Prote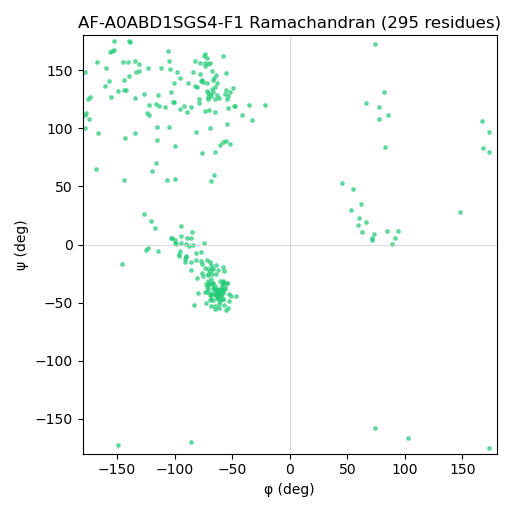in AF-A0ABD1SGS4-F1 (afdb_monomer)

Organism: NCBI:txid126358

Solvent-accessible surface area (backbone atoms only — not comparable to full-atom values): 17974 Å² total; per-residue (Å²): 105,44,67,64,45,37,59,85,77,47,48,78,92,43,38,41,31,43,45,66,32,92,60,92,45,49,74,39,85,84,81,72,46,69,34,55,29,40,58,47,48,53,53,43,53,51,49,50,54,33,44,76,73,68,47,73,86,64,81,64,30,35,64,31,29,50,42,30,34,37,47,55,92,87,53,70,74,41,27,47,66,48,18,27,44,32,54,28,49,49,53,54,50,52,70,64,42,57,45,32,95,87,45,63,61,41,70,48,59,73,36,70,38,31,68,46,36,39,86,85,51,76,77,60,57,31,66,25,24,27,22,44,16,39,85,86,68,49,66,66,50,79,56,81,80,68,48,83,79,65,40,56,78,74,61,84,61,77,66,72,80,64,80,72,67,69,82,64,100,59,77,72,43,23,34,63,41,90,87,50,53,65,72,61,29,47,53,43,28,53,53,32,32,70,74,37,57,78,48,34,53,41,50,33,94,93,26,84,48,27,54,64,85,41,60,67,51,40,20,27,48,15,37,23,42,42,14,61,74,72,70,61,45,75,73,58,19,25,72,93,74,30,31,37,77,35,76,64,80,78,88,77,64,76,74,86,80,78,87,87,79,92,80,89,76,87,83,86,90,84,90,88,87,86,89,85,89,88,89,87,90,80,80,72,86,81,77,81,84,85,88,89,86,83,90,88,133

Structure (mmCIF, N/CA/C/O backbone):
data_AF-A0ABD1SGS4-F1
#
_entry.id   AF-A0ABD1SGS4-F1
#
loop_
_atom_site.group_PDB
_atom_site.id
_atom_site.type_symbol
_atom_site.label_atom_id
_atom_site.label_alt_id
_atom_site.label_comp_id
_atom_site.label_asym_id
_atom_site.label_entity_id
_atom_site.label_seq_id
_atom_site.pdbx_PDB_ins_code
_atom_site.Cartn_x
_atom_site.Cartn_y
_atom_site.Cartn_z
_atom_site.occupancy
_atom_site.B_iso_or_equiv
_atom_site.auth_seq_id
_atom_site.auth_comp_id
_atom_site.auth_asym_id
_atom_site.auth_atom_id
_atom_site.pdbx_PDB_model_num
ATOM 1 N N . MET A 1 1 ? -17.145 -6.659 5.334 1.00 94.81 1 MET A N 1
ATOM 2 C CA . MET A 1 1 ? -15.795 -6.568 4.733 1.00 94.81 1 MET A CA 1
ATOM 3 C C . MET A 1 1 ? -15.610 -5.161 4.208 1.00 94.81 1 MET A C 1
ATOM 5 O O . MET A 1 1 ? -16.556 -4.633 3.635 1.00 94.81 1 MET A O 1
ATOM 9 N N . ILE A 1 2 ? -14.447 -4.564 4.434 1.00 97.44 2 ILE A N 1
ATOM 10 C CA . ILE A 1 2 ? -14.099 -3.214 3.975 1.00 97.44 2 ILE A CA 1
ATOM 11 C C . ILE A 1 2 ? -12.643 -3.178 3.508 1.00 97.44 2 ILE A C 1
ATOM 13 O O . ILE A 1 2 ? -11.839 -3.991 3.967 1.00 97.44 2 ILE A O 1
ATOM 17 N N . ASN A 1 3 ? -12.307 -2.209 2.653 1.00 98.25 3 ASN A N 1
ATOM 18 C CA . ASN A 1 3 ? -10.962 -2.028 2.100 1.00 98.25 3 ASN A CA 1
ATOM 19 C C . ASN A 1 3 ? -10.377 -0.678 2.568 1.00 98.25 3 ASN A C 1
ATOM 21 O O . ASN A 1 3 ? -10.345 0.280 1.792 1.00 98.25 3 ASN A O 1
ATOM 25 N N . PRO A 1 4 ? -10.027 -0.528 3.859 1.00 97.88 4 PRO A N 1
ATOM 26 C CA . PRO A 1 4 ? -9.499 0.719 4.391 1.00 97.88 4 PRO A CA 1
ATOM 27 C C . PRO A 1 4 ? -8.054 0.925 3.928 1.00 97.88 4 PRO A C 1
ATOM 29 O O . PRO A 1 4 ? -7.152 0.187 4.317 1.00 97.88 4 PRO A O 1
ATOM 32 N N . TYR A 1 5 ? -7.822 1.956 3.120 1.00 97.12 5 TYR A N 1
ATOM 33 C CA . TYR A 1 5 ? -6.489 2.335 2.655 1.00 97.12 5 TYR A CA 1
ATOM 34 C C . TYR A 1 5 ? -6.105 3.713 3.195 1.00 97.12 5 TYR A C 1
ATOM 36 O O . TYR A 1 5 ? -6.499 4.731 2.616 1.00 97.12 5 TYR A O 1
ATOM 44 N N . PRO A 1 6 ? -5.280 3.779 4.255 1.00 97.88 6 PRO A N 1
ATOM 45 C CA . PRO A 1 6 ? -4.640 5.021 4.670 1.00 97.88 6 PRO A CA 1
ATOM 46 C C . PRO A 1 6 ? -3.843 5.700 3.551 1.00 97.88 6 PRO A C 1
ATOM 48 O O . PRO A 1 6 ? -3.819 6.923 3.465 1.00 97.88 6 PRO A O 1
ATOM 51 N N . PHE A 1 7 ? -3.249 4.911 2.647 1.00 95.56 7 PHE A N 1
ATOM 52 C CA . PHE A 1 7 ? -2.474 5.411 1.512 1.00 95.56 7 PHE A CA 1
ATOM 53 C C . PHE A 1 7 ? -3.236 6.439 0.657 1.00 95.56 7 PHE A C 1
ATOM 55 O O . PHE A 1 7 ? -2.710 7.516 0.392 1.00 95.56 7 PHE A O 1
ATOM 62 N N . PHE A 1 8 ? -4.485 6.157 0.264 1.00 90.88 8 PHE A N 1
ATOM 63 C CA . PHE A 1 8 ? -5.244 7.056 -0.620 1.00 90.88 8 PHE A CA 1
ATOM 64 C C . PHE A 1 8 ? -5.679 8.362 0.057 1.00 90.88 8 PHE A C 1
ATOM 66 O O . PHE A 1 8 ? -5.961 9.339 -0.631 1.00 90.88 8 PHE A O 1
ATOM 73 N N . GLY A 1 9 ? -5.732 8.387 1.391 1.00 86.44 9 GLY A N 1
ATOM 74 C CA . GLY A 1 9 ? -5.992 9.593 2.177 1.00 86.44 9 GLY A CA 1
ATOM 75 C C . GLY A 1 9 ? -4.724 10.309 2.640 1.00 86.44 9 GLY A C 1
ATOM 76 O O . GLY A 1 9 ? -4.837 11.290 3.364 1.00 86.44 9 GLY A O 1
ATOM 77 N N . SER A 1 10 ? -3.534 9.815 2.282 1.00 90.25 10 SER A N 1
ATOM 78 C CA . SER A 1 10 ? -2.251 10.322 2.769 1.00 90.25 10 SER A CA 1
ATOM 79 C C . SER A 1 10 ? -1.754 11.526 1.966 1.00 90.25 10 SER A C 1
ATOM 81 O O . SER A 1 10 ? -1.926 11.622 0.753 1.00 90.25 10 SER A O 1
ATOM 83 N N . SER A 1 11 ? -1.038 12.415 2.647 1.00 88.50 11 SER A N 1
ATOM 84 C CA . SER A 1 11 ? -0.233 1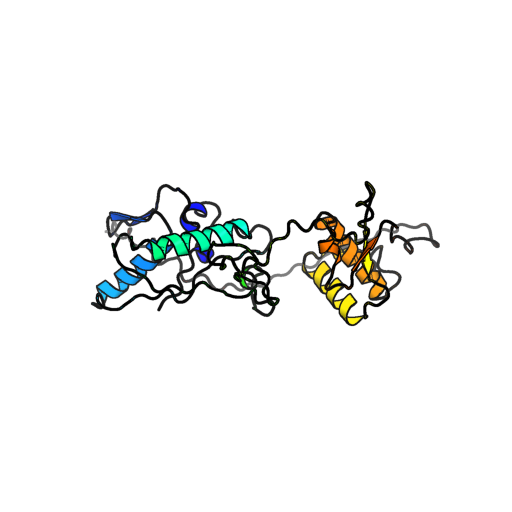3.486 2.059 1.00 88.50 11 SER A CA 1
ATOM 85 C C . SER A 1 11 ? 1.086 13.600 2.826 1.00 88.50 11 SER A C 1
ATOM 87 O O . SER A 1 11 ? 1.270 12.926 3.839 1.00 88.50 11 SER A O 1
ATOM 89 N N . ALA A 1 12 ? 2.009 14.451 2.371 1.00 87.56 12 ALA A N 1
ATOM 90 C CA . ALA A 1 12 ? 3.272 14.669 3.077 1.00 87.56 12 ALA A CA 1
ATOM 91 C C . ALA A 1 12 ? 3.068 15.111 4.543 1.00 87.56 12 ALA A C 1
ATOM 93 O O . ALA A 1 12 ? 3.802 14.658 5.417 1.00 87.56 12 ALA A O 1
ATOM 94 N N . ASP A 1 13 ? 2.042 15.923 4.816 1.00 89.81 13 ASP A N 1
ATOM 95 C CA . ASP A 1 13 ? 1.792 16.508 6.142 1.00 89.81 13 ASP A CA 1
ATOM 96 C C . ASP A 1 13 ? 1.183 15.516 7.144 1.00 89.81 13 ASP A C 1
ATOM 98 O O . ASP A 1 13 ? 1.327 15.677 8.354 1.00 89.81 13 ASP A O 1
ATOM 102 N N . ILE A 1 14 ? 0.501 14.479 6.651 1.00 91.56 14 ILE A N 1
ATOM 103 C CA . ILE A 1 14 ? -0.176 13.463 7.479 1.00 91.56 14 ILE A CA 1
ATOM 104 C C . ILE A 1 14 ? 0.404 12.063 7.276 1.00 91.56 14 ILE A C 1
ATOM 106 O O . ILE A 1 14 ? -0.186 11.070 7.707 1.00 91.56 14 ILE A O 1
ATOM 110 N N . LEU A 1 15 ? 1.576 11.974 6.646 1.00 93.75 15 LEU A N 1
ATOM 111 C CA . LEU A 1 15 ? 2.239 10.709 6.353 1.00 93.75 15 LEU A CA 1
ATOM 112 C C . LEU A 1 15 ? 2.521 9.916 7.633 1.00 93.75 15 LEU A C 1
ATOM 114 O O . LEU A 1 15 ? 2.325 8.703 7.674 1.00 93.75 15 LEU A O 1
ATOM 118 N N . ASP A 1 16 ? 2.911 10.603 8.707 1.00 95.94 16 ASP A N 1
ATOM 119 C CA . ASP A 1 16 ? 3.187 9.959 9.989 1.00 95.94 16 ASP A CA 1
ATOM 120 C C . ASP A 1 16 ? 1.928 9.336 10.611 1.00 95.94 16 ASP A C 1
ATOM 122 O O . ASP A 1 16 ? 1.975 8.221 11.132 1.00 95.94 16 ASP A O 1
ATOM 126 N N . TYR A 1 17 ? 0.784 10.006 10.480 1.00 97.25 17 TYR A N 1
ATOM 127 C CA . TYR A 1 17 ? -0.517 9.486 10.902 1.00 97.25 17 TYR A CA 1
ATOM 128 C C . TYR A 1 17 ? -0.954 8.271 10.063 1.00 97.25 17 TYR A C 1
ATOM 130 O O . TYR A 1 17 ? -1.495 7.300 10.600 1.00 97.25 17 TYR A O 1
ATOM 138 N N . ALA A 1 18 ? -0.669 8.279 8.758 1.00 97.75 18 ALA A N 1
ATOM 139 C CA . ALA A 1 18 ? -0.983 7.175 7.852 1.00 97.75 18 ALA A CA 1
ATOM 140 C C . ALA A 1 18 ? -0.068 5.945 8.047 1.00 97.75 18 ALA A C 1
ATOM 142 O O . ALA A 1 18 ? -0.531 4.811 7.930 1.00 97.75 18 ALA A O 1
ATOM 143 N N . LEU A 1 19 ? 1.209 6.152 8.394 1.00 96.69 19 LEU A N 1
ATOM 144 C CA . LEU A 1 19 ? 2.234 5.108 8.571 1.00 96.69 19 LEU A CA 1
ATOM 145 C C . LEU A 1 19 ? 2.402 4.625 10.024 1.00 96.69 19 LEU A C 1
ATOM 147 O O . LEU A 1 19 ? 3.420 4.007 10.363 1.00 96.69 19 LEU A O 1
ATOM 151 N N . PHE A 1 20 ? 1.441 4.910 10.911 1.00 94.38 20 PHE A N 1
ATOM 152 C CA . PHE A 1 20 ? 1.515 4.580 12.345 1.00 94.38 20 PHE A CA 1
ATOM 153 C C . PHE A 1 20 ? 2.802 5.108 13.020 1.00 94.38 20 PHE A C 1
ATOM 155 O O . PHE A 1 20 ? 3.385 4.463 13.900 1.00 94.38 20 PHE A O 1
ATOM 162 N N . ARG A 1 21 ? 3.363 6.221 12.547 1.00 93.38 21 ARG A N 1
ATOM 163 C CA . ARG A 1 21 ? 4.515 6.878 13.181 1.00 93.38 21 ARG A CA 1
ATOM 164 C C . ARG A 1 21 ? 4.031 7.748 14.342 1.00 93.38 21 ARG A C 1
ATOM 166 O O . ARG A 1 21 ? 2.859 8.119 14.370 1.00 93.38 21 ARG A O 1
ATOM 173 N N . PRO A 1 22 ? 4.897 8.075 15.315 1.00 92.44 22 PRO A N 1
ATOM 174 C CA . PRO A 1 22 ? 4.539 9.010 16.376 1.00 92.44 22 PRO A CA 1
ATOM 175 C C . PRO A 1 22 ? 4.042 10.339 15.795 1.00 92.44 22 PRO A C 1
ATOM 177 O O . PRO A 1 22 ? 4.729 10.960 14.994 1.00 92.44 22 PRO A O 1
ATOM 180 N N . ASN A 1 23 ? 2.849 10.762 16.199 1.00 94.62 23 ASN A N 1
ATOM 181 C CA . ASN A 1 23 ? 2.213 12.004 15.771 1.00 94.62 23 ASN A CA 1
ATOM 182 C C . ASN A 1 23 ? 1.251 12.488 16.874 1.00 94.62 23 ASN A C 1
ATOM 184 O O . ASN A 1 23 ? 1.068 11.806 17.884 1.00 94.62 23 ASN A O 1
ATOM 188 N N . ALA A 1 24 ? 0.651 13.667 16.702 1.00 93.44 24 ALA A N 1
ATOM 189 C CA . ALA A 1 24 ? -0.265 14.245 17.692 1.00 93.44 24 ALA A CA 1
ATOM 190 C C . ALA A 1 24 ? -1.633 13.532 17.774 1.00 93.44 24 ALA A C 1
ATOM 192 O O . ALA A 1 24 ? -2.380 13.742 18.729 1.00 93.44 24 ALA A O 1
ATOM 193 N N . GLY A 1 25 ? -1.948 12.686 16.794 1.00 93.69 25 GLY A N 1
ATOM 194 C CA . GLY A 1 25 ? -3.258 12.090 16.590 1.00 93.69 25 GLY A CA 1
ATOM 195 C C . GLY A 1 25 ? -4.279 13.076 16.023 1.00 93.69 25 GLY A C 1
ATOM 196 O O . GLY A 1 25 ? -4.036 14.277 15.914 1.00 93.69 25 GLY A O 1
ATOM 197 N N . VAL A 1 26 ? -5.445 12.546 15.664 1.00 95.69 26 VAL A N 1
ATOM 198 C CA . VAL A 1 26 ? -6.597 13.307 15.170 1.00 95.69 26 VAL A CA 1
ATOM 199 C C . VAL A 1 26 ? -7.744 13.146 16.162 1.00 95.69 26 VAL A C 1
ATOM 201 O O . VAL A 1 26 ? -8.158 12.023 16.445 1.00 95.69 26 VAL A O 1
ATOM 204 N N . LEU A 1 27 ? -8.236 14.257 16.714 1.00 97.81 27 LEU A N 1
ATOM 205 C CA . LEU A 1 27 ? -9.396 14.271 17.606 1.00 97.81 27 LEU A CA 1
ATOM 206 C C . LEU A 1 27 ? -10.682 14.172 16.779 1.00 97.81 27 LEU A C 1
ATOM 208 O O . LEU A 1 27 ? -10.918 15.007 15.910 1.00 97.81 27 LEU A O 1
ATOM 212 N N . ASP A 1 28 ? -11.528 13.189 17.075 1.00 96.50 28 ASP A N 1
ATOM 213 C CA . ASP A 1 28 ? -12.905 13.176 16.587 1.00 96.50 28 ASP A CA 1
ATOM 214 C C . ASP A 1 28 ? -13.799 13.984 17.529 1.00 96.50 28 ASP A C 1
ATOM 216 O O . ASP A 1 28 ? -13.985 13.645 18.702 1.00 96.50 28 ASP A O 1
ATOM 220 N N . GLU A 1 29 ? -14.395 15.048 17.002 1.00 95.75 29 GLU A N 1
ATOM 221 C CA . GLU A 1 29 ? -15.242 15.950 17.775 1.00 95.75 29 GLU A CA 1
ATOM 222 C C . GLU A 1 29 ? -16.551 15.309 18.246 1.00 95.75 29 GLU A C 1
ATOM 224 O O . GLU A 1 29 ? -17.147 15.794 19.209 1.00 95.75 29 GLU A O 1
ATOM 229 N N . ASN A 1 30 ? -17.000 14.217 17.628 1.00 93.88 30 ASN A N 1
ATOM 230 C CA . ASN A 1 30 ? -18.241 13.559 18.031 1.00 93.88 30 ASN A CA 1
ATOM 231 C C . ASN A 1 30 ? -18.015 12.612 19.211 1.00 93.88 30 ASN A C 1
ATOM 233 O O . ASN A 1 30 ? -18.696 12.708 20.232 1.00 93.88 30 ASN A O 1
ATOM 237 N N . THR A 1 31 ? -17.045 11.705 19.091 1.00 95.31 31 THR A N 1
ATOM 238 C CA . THR A 1 31 ? -16.756 10.702 20.129 1.00 95.31 31 THR A CA 1
ATOM 239 C C . THR A 1 31 ? -15.812 11.205 21.214 1.00 95.31 31 THR A C 1
ATOM 241 O O . THR A 1 31 ? -15.724 10.587 22.273 1.00 95.31 31 THR A O 1
ATOM 244 N N . LYS A 1 32 ? -15.127 12.332 20.972 1.00 97.50 32 LYS A N 1
ATOM 245 C CA . LYS A 1 32 ? -14.060 12.890 21.818 1.00 97.50 32 LYS A CA 1
ATOM 246 C C . LYS A 1 32 ? -12.866 11.949 22.000 1.00 97.50 32 LYS A C 1
ATOM 248 O O . LYS A 1 32 ? -12.112 12.082 22.963 1.00 97.50 32 LYS A O 1
ATOM 253 N N . LEU A 1 33 ? -12.687 11.010 21.075 1.00 97.69 33 LEU A N 1
ATOM 254 C CA . LEU A 1 33 ? -11.541 10.112 21.032 1.00 97.69 33 LEU A CA 1
ATOM 255 C C . LEU A 1 33 ? -10.468 10.665 20.099 1.00 97.69 33 LEU A C 1
ATOM 257 O O . LEU A 1 33 ? -10.770 11.228 19.048 1.00 97.69 33 LEU A O 1
ATOM 261 N N . THR A 1 34 ? -9.209 10.467 20.479 1.00 97.50 34 THR A N 1
ATOM 262 C CA . THR A 1 34 ? -8.059 10.808 19.642 1.00 97.50 34 THR A CA 1
ATOM 263 C C . THR A 1 34 ? -7.520 9.552 18.977 1.00 97.50 34 THR A C 1
ATOM 265 O O . THR A 1 34 ? -7.116 8.602 19.648 1.00 97.50 34 THR A O 1
ATOM 268 N N . TYR A 1 35 ? -7.466 9.570 17.652 1.00 98.00 35 TYR A N 1
ATOM 269 C CA . TYR A 1 35 ? -6.933 8.494 16.829 1.00 98.00 35 TYR A CA 1
ATOM 270 C C . TYR A 1 35 ? -5.458 8.742 16.558 1.00 98.00 35 TYR A C 1
ATOM 272 O O . TYR A 1 35 ? -5.103 9.742 15.944 1.00 98.00 35 TYR A O 1
ATOM 280 N N . ALA A 1 36 ? -4.588 7.833 16.994 1.00 95.12 36 ALA A N 1
ATOM 281 C CA . ALA A 1 36 ? -3.144 7.956 16.782 1.00 95.12 36 ALA A CA 1
ATOM 282 C C . ALA A 1 36 ? -2.688 7.488 15.387 1.00 95.12 36 ALA A C 1
ATOM 284 O O . ALA A 1 36 ? -1.554 7.749 14.992 1.00 95.12 36 ALA A O 1
ATOM 285 N N . ASN A 1 37 ? -3.544 6.785 14.642 1.00 97.44 37 ASN A N 1
ATOM 286 C CA . ASN A 1 37 ? -3.272 6.341 13.277 1.00 97.44 37 ASN A CA 1
ATOM 287 C C . ASN A 1 37 ? -4.547 6.364 12.417 1.00 97.44 37 ASN A C 1
ATOM 289 O O . ASN A 1 37 ? -5.665 6.325 12.937 1.00 97.44 37 ASN A O 1
ATOM 293 N N . MET A 1 38 ? -4.360 6.448 11.099 1.00 98.38 38 MET A N 1
ATOM 294 C CA . MET A 1 38 ? -5.456 6.598 10.136 1.00 98.38 38 MET A CA 1
ATOM 295 C C . MET A 1 38 ? -6.309 5.339 9.975 1.00 98.38 38 MET A C 1
ATOM 297 O O . MET A 1 38 ? -7.510 5.455 9.734 1.00 98.38 38 MET A O 1
ATOM 301 N N . LEU A 1 39 ? -5.718 4.148 10.128 1.00 98.56 39 LEU A N 1
ATOM 302 C CA . LEU A 1 39 ? -6.459 2.893 10.004 1.00 98.56 39 LEU A CA 1
ATOM 303 C C . LEU A 1 39 ? -7.558 2.809 11.070 1.00 98.56 39 LEU A C 1
ATOM 305 O O . LEU A 1 39 ? -8.706 2.541 10.730 1.00 98.56 39 LEU A O 1
ATOM 309 N N . ASP A 1 40 ? -7.231 3.105 12.329 1.00 98.44 40 ASP A N 1
ATOM 310 C CA . ASP A 1 40 ? -8.204 3.085 13.425 1.00 98.44 40 ASP A CA 1
ATOM 311 C C . ASP A 1 40 ? -9.352 4.061 13.177 1.00 98.44 40 ASP A C 1
ATOM 313 O O . ASP A 1 40 ? -10.512 3.698 13.358 1.00 98.44 40 ASP A O 1
ATOM 317 N N . GLY A 1 41 ? -9.041 5.269 12.695 1.00 97.94 41 GLY A N 1
ATOM 318 C CA . GLY A 1 41 ? -10.058 6.256 12.333 1.00 97.94 41 GLY A CA 1
ATOM 319 C C . GLY A 1 41 ? -10.999 5.752 11.234 1.00 97.94 41 GLY A C 1
ATOM 320 O O . GLY A 1 41 ? -12.215 5.909 11.340 1.00 97.94 41 GLY A O 1
ATOM 321 N N . GLN A 1 42 ? -10.465 5.090 10.202 1.00 98.44 42 GLN A N 1
ATOM 322 C CA . GLN A 1 42 ? -11.273 4.504 9.125 1.00 98.44 42 GLN A CA 1
ATOM 323 C C . GLN A 1 42 ? -12.165 3.357 9.629 1.00 98.44 42 GLN A C 1
ATOM 325 O O . GLN A 1 42 ? -13.340 3.293 9.267 1.00 98.44 42 GLN A O 1
ATOM 330 N N . LEU A 1 43 ? -11.641 2.471 10.482 1.00 98.50 43 LEU A N 1
ATOM 331 C CA . LEU A 1 43 ? -12.403 1.361 11.068 1.00 98.50 43 LEU A CA 1
ATOM 332 C C . LEU A 1 43 ? -13.541 1.855 11.968 1.00 98.50 43 LEU A C 1
ATOM 334 O O . LEU A 1 43 ? -14.669 1.364 11.878 1.00 98.50 43 LEU A O 1
ATOM 338 N N . ASP A 1 44 ? -13.262 2.852 12.801 1.00 98.44 44 ASP A N 1
ATOM 339 C CA . ASP A 1 44 ? -14.227 3.397 13.754 1.00 98.44 44 ASP A CA 1
ATOM 340 C C . ASP A 1 44 ? -15.283 4.286 13.097 1.00 98.44 44 ASP A C 1
ATOM 342 O O . ASP A 1 44 ? -16.426 4.326 13.565 1.00 98.44 44 ASP A O 1
ATOM 346 N N . ALA A 1 45 ? -14.969 4.912 11.961 1.00 97.69 45 ALA A N 1
ATOM 347 C CA . ALA A 1 45 ? -15.970 5.553 11.113 1.00 97.69 45 ALA A CA 1
ATOM 348 C C . ALA A 1 45 ? -16.981 4.528 10.566 1.00 97.69 45 ALA A C 1
ATOM 350 O O . ALA A 1 45 ? -18.195 4.742 10.657 1.00 97.69 45 ALA A O 1
ATOM 351 N N . VAL A 1 46 ? -16.505 3.379 10.066 1.00 98.06 46 VAL A N 1
ATOM 352 C CA . VAL A 1 46 ? -17.382 2.288 9.603 1.00 98.06 46 VAL A CA 1
ATOM 353 C C . VAL A 1 46 ? -18.218 1.732 10.753 1.00 98.06 46 VAL A C 1
ATOM 355 O O . VAL A 1 46 ? -19.435 1.587 10.616 1.00 98.06 46 VAL A O 1
ATOM 358 N N . PHE A 1 47 ? -17.604 1.468 11.906 1.00 98.06 47 PHE A N 1
ATOM 359 C CA . PHE A 1 47 ? -18.329 0.967 13.072 1.00 98.06 47 PHE A CA 1
ATOM 360 C C . PHE A 1 47 ? -19.383 1.956 13.578 1.00 98.06 47 PHE A C 1
ATOM 362 O O . PHE A 1 47 ? -20.490 1.548 13.929 1.00 98.06 47 PHE A O 1
ATOM 369 N N . SER A 1 48 ? -19.087 3.256 13.561 1.00 97.81 48 SER A N 1
ATOM 370 C CA . SER A 1 48 ? -20.052 4.297 13.921 1.00 97.81 48 SER A CA 1
ATOM 371 C C . SER A 1 48 ? -21.275 4.272 13.002 1.00 97.81 48 SER A C 1
ATOM 373 O O . SER A 1 48 ? -22.407 4.305 13.490 1.00 97.81 48 SER A O 1
ATOM 375 N N . ALA A 1 49 ? -21.076 4.120 11.689 1.00 97.44 49 ALA A N 1
ATOM 376 C CA . ALA A 1 49 ? -22.174 3.975 10.732 1.00 97.44 49 ALA A CA 1
ATOM 377 C C . ALA A 1 49 ? -22.999 2.699 10.981 1.00 97.44 49 ALA A C 1
ATOM 379 O O . ALA A 1 49 ? -24.229 2.748 11.009 1.00 97.44 49 ALA A O 1
ATOM 380 N N . MET A 1 50 ? -22.341 1.564 11.233 1.00 97.75 50 MET A N 1
ATOM 381 C CA . MET A 1 50 ? -23.019 0.301 11.563 1.00 97.75 50 MET A CA 1
ATOM 382 C C . MET A 1 50 ? -23.841 0.413 12.851 1.00 97.75 50 MET A C 1
ATOM 384 O O . MET A 1 50 ? -24.984 -0.043 12.902 1.00 97.75 50 MET A O 1
ATOM 388 N N . LYS A 1 51 ? -23.292 1.072 13.876 1.00 96.81 51 LYS A N 1
ATOM 389 C CA . LYS A 1 51 ? -23.962 1.314 15.157 1.00 96.81 51 LYS A CA 1
ATOM 390 C C . LYS A 1 51 ? -25.219 2.164 14.997 1.00 96.81 51 LYS A C 1
ATOM 392 O O . LYS A 1 51 ? -26.232 1.839 15.608 1.00 96.81 51 LYS A O 1
ATOM 397 N N . LEU A 1 52 ? -25.181 3.208 14.165 1.00 97.06 52 LEU A N 1
ATOM 398 C CA . LEU A 1 52 ? -26.359 4.037 13.866 1.00 97.06 52 LEU A CA 1
ATOM 399 C C . LEU A 1 52 ? -27.498 3.233 13.225 1.00 97.06 52 LEU A C 1
ATOM 401 O O . LEU A 1 52 ? -28.665 3.528 13.464 1.00 97.06 52 LEU A O 1
ATOM 405 N N . LEU A 1 53 ? -27.162 2.201 12.450 1.00 97.69 53 LEU A N 1
ATOM 406 C CA . LEU A 1 53 ? -28.125 1.297 11.819 1.00 97.69 53 LEU A CA 1
ATOM 407 C C . LEU A 1 53 ? -28.538 0.112 12.712 1.00 97.69 53 LEU A C 1
ATOM 409 O O . LEU A 1 53 ? -29.370 -0.692 12.302 1.00 97.69 53 LEU A O 1
ATOM 413 N N . GLY A 1 54 ? -27.982 -0.003 13.924 1.00 97.75 54 GLY A N 1
ATOM 414 C CA . GLY A 1 54 ? -28.296 -1.073 14.876 1.00 97.75 54 GLY A CA 1
ATOM 415 C C . GLY A 1 54 ? -27.511 -2.377 14.686 1.00 97.75 54 GLY A C 1
ATOM 416 O O . GLY A 1 54 ? -27.843 -3.365 15.332 1.00 97.75 54 GLY A O 1
ATOM 417 N N . PHE A 1 55 ? -26.465 -2.393 13.855 1.00 97.19 55 PHE A N 1
ATOM 418 C CA . PHE A 1 55 ? -25.641 -3.578 13.560 1.00 97.19 55 PHE A CA 1
ATOM 419 C C . PHE A 1 55 ? -24.336 -3.595 14.364 1.00 97.19 55 PHE A C 1
ATOM 421 O O . PHE A 1 55 ? -23.238 -3.619 13.809 1.00 97.19 55 PHE A O 1
ATOM 428 N N . THR A 1 56 ? -24.432 -3.536 15.692 1.00 94.31 56 THR A N 1
ATOM 429 C CA . THR A 1 56 ? -23.244 -3.520 16.567 1.00 94.31 56 THR A CA 1
ATOM 430 C C . THR A 1 56 ? -22.576 -4.885 16.730 1.00 94.31 56 THR A C 1
ATOM 432 O O . THR A 1 56 ? -21.440 -4.954 17.189 1.00 94.31 56 THR A O 1
ATOM 435 N N . ASP A 1 57 ? -23.281 -5.957 16.382 1.00 94.75 57 ASP A N 1
ATOM 436 C CA . ASP A 1 57 ? -22.876 -7.362 16.498 1.00 94.75 57 ASP A CA 1
ATOM 437 C C . ASP A 1 57 ? -22.258 -7.933 15.212 1.00 94.75 57 ASP A C 1
ATOM 439 O O . ASP A 1 57 ? -21.762 -9.057 15.211 1.00 94.75 57 ASP A O 1
ATOM 443 N N . VAL A 1 58 ? -22.258 -7.167 14.120 1.00 96.38 58 VAL A N 1
ATOM 444 C CA . VAL A 1 58 ? -21.662 -7.583 12.849 1.00 96.38 58 VAL A CA 1
ATOM 445 C C . VAL A 1 58 ? -20.146 -7.382 12.879 1.00 96.38 58 VAL A C 1
ATOM 447 O O . VAL A 1 58 ? -19.640 -6.333 13.296 1.00 96.38 58 VAL A O 1
ATOM 450 N N . ASP A 1 59 ? -19.415 -8.386 12.397 1.00 95.75 59 ASP A N 1
ATOM 451 C CA . ASP A 1 59 ? -17.959 -8.343 12.305 1.00 95.75 59 ASP A CA 1
ATOM 452 C C . ASP A 1 59 ? -17.432 -7.513 11.137 1.00 95.75 59 ASP A C 1
ATOM 454 O O . ASP A 1 59 ? -17.949 -7.525 10.015 1.00 95.75 59 ASP A O 1
ATOM 458 N N . ILE A 1 60 ? -16.351 -6.786 11.424 1.00 97.69 60 ILE A N 1
ATOM 459 C CA . ILE A 1 60 ? -15.597 -6.015 10.444 1.00 97.69 60 ILE A CA 1
ATOM 460 C C . ILE A 1 60 ? -14.349 -6.815 10.084 1.00 97.69 60 ILE A C 1
ATOM 462 O O . ILE A 1 60 ? -13.529 -7.144 10.935 1.00 97.69 60 ILE A O 1
ATOM 466 N N . VAL A 1 61 ? -14.212 -7.091 8.792 1.00 98.25 61 VAL A N 1
ATOM 467 C CA . VAL A 1 61 ? -13.044 -7.739 8.193 1.00 98.25 61 VAL A CA 1
ATOM 468 C C . VAL A 1 61 ? -12.374 -6.726 7.275 1.00 98.25 61 VAL A C 1
ATOM 470 O O . VAL A 1 61 ? -13.051 -6.148 6.415 1.00 98.25 61 VAL A O 1
ATOM 473 N N . ILE A 1 62 ? -11.068 -6.532 7.451 1.00 98.56 62 ILE A N 1
ATOM 474 C CA . ILE A 1 62 ? -10.210 -5.737 6.569 1.00 98.56 62 ILE A CA 1
ATOM 475 C C . ILE A 1 62 ? -9.844 -6.637 5.393 1.00 98.56 62 ILE A C 1
ATOM 477 O O . ILE A 1 62 ? -8.961 -7.485 5.495 1.00 98.56 62 ILE A O 1
ATOM 481 N N . ALA A 1 63 ? -10.580 -6.498 4.297 1.00 97.81 63 ALA A N 1
ATOM 482 C CA . ALA A 1 63 ? -10.444 -7.357 3.130 1.00 97.81 63 ALA A CA 1
ATOM 483 C C . ALA A 1 63 ? -9.277 -6.949 2.230 1.00 97.81 63 ALA A C 1
ATOM 485 O O . ALA A 1 63 ? -8.686 -7.810 1.587 1.00 97.81 63 ALA A O 1
ATOM 486 N N . GLU A 1 64 ? -8.922 -5.666 2.215 1.00 97.62 64 GLU A N 1
ATOM 487 C CA . GLU A 1 64 ? -7.733 -5.175 1.530 1.00 97.62 64 GLU A CA 1
ATOM 488 C C . GLU A 1 64 ? -7.185 -3.949 2.255 1.00 97.62 64 GLU A C 1
ATOM 490 O O . GLU A 1 64 ? -7.919 -3.015 2.580 1.00 97.62 64 GLU A O 1
ATOM 495 N N . THR A 1 65 ? -5.882 -3.950 2.503 1.00 98.50 65 THR A N 1
ATOM 496 C CA . THR A 1 65 ? -5.138 -2.761 2.910 1.00 98.50 65 THR A CA 1
ATOM 497 C C . THR A 1 65 ? -3.656 -2.963 2.627 1.00 98.50 65 THR A C 1
ATOM 499 O O . THR A 1 65 ? -3.170 -4.094 2.628 1.00 98.50 65 THR A O 1
ATOM 502 N N . GLY A 1 66 ? -2.915 -1.895 2.373 1.00 97.88 66 GLY A N 1
ATOM 503 C CA . GLY A 1 66 ? -1.503 -1.995 2.037 1.00 97.88 66 GLY A CA 1
ATOM 504 C C . GLY A 1 66 ? -0.918 -0.657 1.634 1.00 97.88 66 GLY A C 1
ATOM 505 O O . GLY A 1 66 ? -1.586 0.378 1.687 1.00 97.88 66 GLY A O 1
ATOM 506 N N . TRP A 1 67 ? 0.342 -0.693 1.214 1.00 98.50 67 TRP A N 1
ATOM 507 C CA . TRP A 1 67 ? 1.082 0.502 0.845 1.00 98.50 67 TRP A CA 1
ATOM 508 C C . TRP A 1 67 ? 2.022 0.213 -0.333 1.00 98.50 67 TRP A C 1
ATOM 510 O O . TRP A 1 67 ? 2.722 -0.806 -0.309 1.00 98.50 67 TRP A O 1
ATOM 520 N N . PRO A 1 68 ? 2.051 1.070 -1.367 1.00 96.75 68 PRO A N 1
ATOM 521 C CA . PRO A 1 68 ? 2.860 0.831 -2.550 1.00 96.75 68 PRO A CA 1
ATOM 522 C C . PRO A 1 68 ? 4.342 1.095 -2.280 1.00 96.75 68 PRO A C 1
ATOM 524 O O . PRO A 1 68 ? 4.721 2.065 -1.630 1.00 96.75 68 PRO A O 1
ATOM 527 N N . SER A 1 69 ? 5.193 0.231 -2.825 1.00 95.06 69 SER A N 1
ATOM 528 C CA . SER A 1 69 ? 6.655 0.278 -2.667 1.00 95.06 69 SER A CA 1
ATOM 529 C C . SER A 1 69 ? 7.382 1.098 -3.728 1.00 95.06 69 SER A C 1
ATOM 531 O O . SER A 1 69 ? 8.586 1.334 -3.625 1.00 95.06 69 SER A O 1
ATOM 533 N N . LYS A 1 70 ? 6.663 1.502 -4.774 1.00 87.75 70 LYS A N 1
ATOM 534 C CA . LYS A 1 70 ? 7.171 2.313 -5.875 1.00 87.75 70 LYS A CA 1
ATOM 535 C C . LYS A 1 70 ? 6.006 3.030 -6.532 1.00 87.75 70 LYS A C 1
ATOM 537 O O . LYS A 1 70 ? 4.948 2.439 -6.696 1.00 87.75 70 LYS A O 1
ATOM 542 N N . GLY A 1 71 ? 6.213 4.278 -6.920 1.00 81.94 71 GLY A N 1
ATOM 543 C CA . GLY A 1 71 ? 5.189 5.123 -7.512 1.00 81.94 71 GLY A CA 1
ATOM 544 C C . GLY A 1 71 ? 5.780 6.117 -8.494 1.00 81.94 71 GLY A C 1
ATOM 545 O O . GLY A 1 71 ? 6.965 6.050 -8.826 1.00 81.94 71 GLY A O 1
ATOM 546 N N . ASP A 1 72 ? 4.932 7.025 -8.954 1.00 78.19 72 ASP A N 1
ATOM 547 C CA . ASP A 1 72 ? 5.330 8.118 -9.830 1.00 78.19 72 ASP A CA 1
ATOM 548 C C . ASP A 1 72 ? 6.204 9.130 -9.069 1.00 78.19 72 ASP A C 1
ATOM 550 O O . ASP A 1 72 ? 6.155 9.247 -7.838 1.00 78.19 72 ASP A O 1
ATOM 554 N N . THR A 1 73 ? 7.026 9.879 -9.803 1.00 77.31 73 THR A N 1
ATOM 555 C CA . THR A 1 73 ? 7.941 10.866 -9.218 1.00 77.31 73 THR A CA 1
ATOM 556 C C . THR A 1 73 ? 7.184 11.890 -8.369 1.00 77.31 73 THR A C 1
ATOM 558 O O . THR A 1 73 ? 6.230 12.513 -8.829 1.00 77.31 73 THR A O 1
ATOM 561 N N . GLY A 1 74 ? 7.645 12.103 -7.134 1.00 74.06 74 GLY A N 1
ATOM 562 C CA . GLY A 1 74 ? 7.079 13.101 -6.219 1.00 74.06 74 GLY A CA 1
ATOM 563 C C . GLY A 1 74 ? 5.922 12.605 -5.347 1.00 74.06 74 GLY A C 1
ATOM 564 O O . GLY A 1 74 ? 5.421 13.382 -4.536 1.00 74.06 74 GLY A O 1
ATOM 565 N N . GLN A 1 75 ? 5.514 11.334 -5.449 1.00 76.69 75 GLN A N 1
ATOM 566 C CA . GLN A 1 75 ? 4.555 10.754 -4.504 1.00 76.69 75 GLN A CA 1
ATOM 567 C C . GLN A 1 75 ? 5.197 10.581 -3.116 1.00 76.69 75 GLN A C 1
ATOM 569 O O . GLN A 1 75 ? 6.154 9.827 -2.941 1.00 76.69 75 GLN A O 1
ATOM 574 N N . ALA A 1 76 ? 4.672 11.297 -2.120 1.00 85.25 76 ALA A N 1
ATOM 575 C CA . ALA A 1 76 ? 5.206 11.287 -0.762 1.00 85.25 76 ALA A CA 1
ATOM 576 C C . ALA A 1 76 ? 5.035 9.915 -0.090 1.00 85.25 76 ALA A C 1
ATOM 578 O O . ALA A 1 76 ? 3.942 9.350 -0.089 1.00 85.25 76 ALA A O 1
ATOM 579 N N . GLY A 1 77 ? 6.115 9.402 0.506 1.00 87.44 77 GLY A N 1
ATOM 580 C CA . GLY A 1 77 ? 6.109 8.134 1.236 1.00 87.44 77 GLY A CA 1
ATOM 581 C C . GLY A 1 77 ? 5.857 6.905 0.365 1.00 87.44 77 GLY A C 1
ATOM 582 O O . GLY A 1 77 ? 5.443 5.879 0.893 1.00 87.44 77 GLY A O 1
ATOM 583 N N . VAL A 1 78 ? 6.050 6.986 -0.954 1.00 91.88 78 VAL A N 1
ATOM 584 C CA . VAL A 1 78 ? 5.907 5.834 -1.856 1.00 91.88 78 VAL A CA 1
ATOM 585 C C . VAL A 1 78 ? 7.277 5.260 -2.184 1.00 91.88 78 VAL A C 1
ATOM 587 O O . VAL A 1 78 ? 7.900 5.581 -3.195 1.00 91.88 78 VAL A O 1
ATOM 590 N N . ASP A 1 79 ? 7.737 4.390 -1.296 1.00 88.31 79 ASP A N 1
ATOM 591 C CA . ASP A 1 79 ? 9.008 3.687 -1.388 1.00 88.31 79 ASP A CA 1
ATOM 592 C C . ASP A 1 79 ? 8.940 2.363 -0.605 1.00 88.31 79 ASP A C 1
ATOM 594 O O . ASP A 1 79 ? 8.012 2.103 0.170 1.00 88.31 79 ASP A O 1
ATOM 598 N N . ALA A 1 80 ? 9.925 1.490 -0.822 1.00 88.19 80 ALA A N 1
ATOM 599 C CA . ALA A 1 80 ? 9.968 0.179 -0.181 1.00 88.19 80 ALA A CA 1
ATOM 600 C C . ALA A 1 80 ? 10.102 0.256 1.353 1.00 88.19 80 ALA A C 1
ATOM 602 O O . ALA A 1 80 ? 9.683 -0.674 2.043 1.00 88.19 80 ALA A O 1
ATOM 603 N N . GLU A 1 81 ? 10.669 1.337 1.898 1.00 87.69 81 GLU A N 1
ATOM 604 C CA . GLU A 1 81 ? 10.829 1.521 3.342 1.00 87.69 81 GLU A CA 1
ATOM 605 C C . GLU A 1 81 ? 9.483 1.830 4.004 1.00 87.69 81 GLU A C 1
ATOM 607 O O . GLU A 1 81 ? 9.084 1.137 4.943 1.00 87.69 81 GLU A O 1
ATOM 612 N N . SER A 1 82 ? 8.747 2.793 3.459 1.00 94.19 82 SER A N 1
ATOM 613 C CA . SER A 1 82 ? 7.409 3.189 3.895 1.00 94.19 82 SER A CA 1
ATOM 614 C C . SER A 1 82 ? 6.411 2.042 3.729 1.00 94.19 82 SER A C 1
ATOM 616 O O . SER A 1 82 ? 5.631 1.766 4.642 1.00 94.19 82 SER A O 1
ATOM 618 N N . ALA A 1 83 ? 6.495 1.289 2.625 1.00 97.12 83 ALA A N 1
ATOM 619 C CA . ALA A 1 83 ? 5.671 0.098 2.427 1.00 97.12 83 ALA A CA 1
ATOM 620 C C . ALA A 1 83 ? 5.958 -0.998 3.465 1.00 97.12 83 ALA A C 1
ATOM 622 O O . ALA A 1 83 ? 5.037 -1.591 4.038 1.00 97.12 83 ALA A O 1
ATOM 623 N N . ALA A 1 84 ? 7.239 -1.239 3.762 1.00 93.88 84 ALA A N 1
ATOM 624 C CA . ALA A 1 84 ? 7.638 -2.179 4.801 1.00 93.88 84 ALA A CA 1
ATOM 625 C C . ALA A 1 84 ? 7.203 -1.719 6.194 1.00 93.88 84 ALA A C 1
ATOM 627 O O . ALA A 1 84 ? 6.834 -2.550 7.024 1.00 93.88 84 ALA A O 1
ATOM 628 N N . GLU A 1 85 ? 7.269 -0.419 6.471 1.00 94.06 85 GLU A N 1
ATOM 629 C CA . GLU A 1 85 ? 6.842 0.168 7.734 1.00 94.06 85 GLU A CA 1
ATOM 630 C C . GLU A 1 85 ? 5.339 0.005 7.944 1.00 94.06 85 GLU A C 1
ATOM 632 O O . GLU A 1 85 ? 4.945 -0.562 8.966 1.00 94.06 85 GLU A O 1
ATOM 637 N N . TYR A 1 86 ? 4.525 0.422 6.970 1.00 98.44 86 TYR A N 1
ATOM 638 C CA . TYR A 1 86 ? 3.071 0.295 7.028 1.00 98.44 86 TYR A CA 1
ATOM 639 C C . TYR A 1 86 ? 2.659 -1.155 7.271 1.00 98.44 86 TYR A C 1
ATOM 641 O O . TYR A 1 86 ? 2.017 -1.461 8.273 1.00 98.44 86 TYR A O 1
ATOM 649 N N . ASN A 1 87 ? 3.100 -2.073 6.406 1.00 98.31 87 ASN A N 1
ATOM 650 C CA . ASN A 1 87 ? 2.685 -3.472 6.474 1.00 98.31 87 ASN A CA 1
ATOM 651 C C . ASN A 1 87 ? 3.215 -4.181 7.732 1.00 98.31 87 ASN A C 1
ATOM 653 O O . ASN A 1 87 ? 2.524 -5.027 8.299 1.00 98.31 87 ASN A O 1
ATOM 657 N N . ARG A 1 88 ? 4.408 -3.827 8.231 1.00 92.94 88 ARG A N 1
ATOM 658 C CA . ARG A 1 88 ? 4.921 -4.370 9.502 1.00 92.94 88 ARG A CA 1
ATOM 659 C C . ARG A 1 88 ? 4.108 -3.874 10.695 1.00 92.94 88 ARG A C 1
ATOM 661 O O . ARG A 1 88 ? 3.759 -4.678 11.558 1.00 92.94 88 ARG A O 1
ATOM 668 N N . LYS A 1 89 ? 3.821 -2.574 10.762 1.00 93.00 89 LYS A N 1
ATOM 669 C CA . LYS A 1 89 ? 3.062 -1.988 11.874 1.00 93.00 89 LYS A CA 1
ATOM 670 C C . LYS A 1 89 ? 1.595 -2.387 11.842 1.00 93.00 89 LYS A C 1
ATOM 672 O O . LYS A 1 89 ? 1.044 -2.648 12.900 1.00 93.00 89 LYS A O 1
ATOM 677 N N . LEU A 1 90 ? 1.008 -2.543 10.658 1.00 97.62 90 LEU A N 1
ATOM 678 C CA . LEU A 1 90 ? -0.308 -3.146 10.478 1.00 97.62 90 LEU A CA 1
ATOM 679 C C . LEU A 1 90 ? -0.363 -4.522 11.146 1.00 97.62 90 LEU A C 1
ATOM 681 O O . LEU A 1 90 ? -1.206 -4.737 12.009 1.00 97.62 90 LEU A O 1
ATOM 685 N N . VAL A 1 91 ? 0.567 -5.427 10.805 1.00 90.94 91 VAL A N 1
ATOM 686 C CA . VAL A 1 91 ? 0.632 -6.769 11.411 1.00 90.94 91 VAL A CA 1
ATOM 687 C C . VAL A 1 91 ? 0.781 -6.675 12.928 1.00 90.94 91 VAL A C 1
ATOM 689 O O . VAL A 1 91 ? 0.054 -7.353 13.650 1.00 90.94 91 VAL A O 1
ATOM 692 N N . GLN A 1 92 ? 1.687 -5.833 13.430 1.00 87.25 92 GLN A N 1
ATOM 693 C CA . GLN A 1 92 ? 1.875 -5.634 14.873 1.00 87.25 92 GLN A CA 1
ATOM 694 C C . GLN A 1 92 ? 0.600 -5.131 15.558 1.00 87.25 92 GLN A C 1
ATOM 696 O O . GLN A 1 92 ? 0.230 -5.643 16.610 1.00 87.25 92 GLN A O 1
ATOM 701 N N . HIS A 1 93 ? -0.085 -4.165 14.950 1.00 91.19 93 HIS A N 1
ATOM 702 C CA . HIS A 1 93 ? -1.302 -3.562 15.479 1.00 91.19 93 HIS A CA 1
ATOM 703 C C . HIS A 1 93 ? -2.444 -4.574 15.551 1.00 91.19 93 HIS A C 1
ATOM 705 O O . HIS A 1 93 ? -2.954 -4.845 16.638 1.00 91.19 93 HIS A O 1
ATOM 711 N N . VAL A 1 94 ? -2.784 -5.225 14.435 1.00 90.62 94 VAL A N 1
ATOM 712 C CA . VAL A 1 94 ? -3.936 -6.145 14.378 1.00 90.62 94 VAL A CA 1
ATOM 713 C C . VAL A 1 94 ? -3.713 -7.433 15.178 1.00 90.62 94 VAL A C 1
ATOM 715 O O . VAL A 1 94 ? -4.678 -8.056 15.615 1.00 90.62 94 VAL A O 1
ATOM 718 N N . THR A 1 95 ? -2.455 -7.819 15.425 1.00 84.88 95 THR A N 1
ATOM 719 C CA . THR A 1 95 ? -2.108 -8.978 16.272 1.00 84.88 95 THR A CA 1
ATOM 720 C C . THR A 1 95 ? -1.912 -8.633 17.748 1.00 84.88 95 THR A C 1
ATOM 722 O O . THR A 1 95 ? -1.892 -9.541 18.576 1.00 84.88 95 THR A O 1
ATOM 725 N N . SER A 1 96 ? -1.807 -7.347 18.107 1.00 85.94 96 SER A N 1
ATOM 726 C CA . SER A 1 96 ? -1.648 -6.912 19.503 1.00 85.94 96 SER A CA 1
ATOM 727 C C . SER A 1 96 ? -2.886 -7.175 20.364 1.00 85.94 96 SER A C 1
ATOM 729 O O . SER A 1 96 ? -2.776 -7.287 21.584 1.00 85.94 96 SER A O 1
ATOM 731 N N . GLY A 1 97 ? -4.063 -7.243 19.735 1.00 83.62 97 GLY A N 1
ATOM 732 C CA . GLY A 1 97 ? -5.347 -7.337 20.422 1.00 83.62 97 GLY A CA 1
ATOM 733 C C . GLY A 1 97 ? -5.800 -6.036 21.092 1.00 83.62 97 GLY A C 1
ATOM 734 O O . GLY A 1 97 ? -6.781 -6.074 21.819 1.00 83.62 97 GLY A O 1
ATOM 735 N N . ILE A 1 98 ? -5.130 -4.898 20.865 1.00 87.19 98 ILE A N 1
ATOM 736 C CA . ILE A 1 98 ? -5.538 -3.595 21.427 1.00 87.19 98 ILE A CA 1
ATOM 737 C C . ILE A 1 98 ? -6.894 -3.143 20.859 1.00 87.19 98 ILE A C 1
ATOM 739 O O . ILE A 1 98 ? -7.713 -2.582 21.588 1.00 87.19 98 ILE A O 1
ATOM 743 N N . GLY A 1 99 ? -7.152 -3.433 19.582 1.00 92.38 99 GLY A N 1
ATOM 744 C CA . GLY A 1 99 ? -8.321 -2.940 18.856 1.00 92.38 99 GLY A CA 1
ATOM 745 C C . GLY A 1 99 ? -8.200 -1.461 18.489 1.00 92.38 99 GLY A C 1
ATOM 746 O O . GLY A 1 99 ? -7.096 -0.920 18.418 1.00 92.38 99 GLY A O 1
ATOM 747 N N . THR A 1 100 ? -9.340 -0.819 18.248 1.00 97.69 100 THR A N 1
ATOM 748 C CA . THR A 1 100 ? -9.445 0.615 17.930 1.00 97.69 100 THR A CA 1
ATOM 749 C C . THR A 1 100 ? -9.997 1.393 19.134 1.00 97.69 100 THR A C 1
ATOM 751 O O . THR A 1 100 ? -10.534 0.778 20.062 1.00 97.69 100 THR A O 1
ATOM 754 N N . PRO A 1 101 ? -9.915 2.736 19.158 1.00 97.56 101 PRO A N 1
ATOM 755 C CA . PRO A 1 101 ? -10.479 3.541 20.243 1.00 97.56 101 PRO A CA 1
ATOM 756 C C . PRO A 1 101 ? -11.965 3.278 20.570 1.00 97.56 101 PRO A C 1
ATOM 758 O O . PRO A 1 101 ? -12.307 3.194 21.752 1.00 97.56 101 PRO A O 1
ATOM 761 N N . LEU A 1 102 ? -12.854 3.120 19.579 1.00 96.81 102 LEU A N 1
ATOM 762 C CA . LEU A 1 102 ? -14.276 2.784 19.790 1.00 96.81 102 LEU A CA 1
ATOM 763 C C . LEU A 1 102 ? -14.540 1.287 19.922 1.00 96.81 102 LEU A C 1
ATOM 765 O O . LEU A 1 102 ? -15.572 0.909 20.484 1.00 96.81 102 LEU A O 1
ATOM 769 N N . MET A 1 103 ? -13.651 0.437 19.412 1.00 96.81 103 MET A N 1
ATOM 770 C CA . MET A 1 103 ? -13.752 -1.018 19.525 1.00 96.81 103 MET A CA 1
ATOM 771 C C . MET A 1 103 ? -12.532 -1.592 20.269 1.00 96.81 103 MET A C 1
ATOM 773 O O . MET A 1 103 ? -11.763 -2.371 19.690 1.00 96.81 103 MET A O 1
ATOM 777 N N . PRO A 1 104 ? -12.334 -1.239 21.556 1.00 95.81 104 PRO A N 1
ATOM 778 C CA . PRO A 1 104 ? -11.185 -1.709 22.316 1.00 95.81 104 PRO A CA 1
ATOM 779 C C . PRO A 1 104 ? -11.259 -3.222 22.524 1.00 95.81 104 PRO A C 1
ATOM 781 O O . PRO A 1 104 ? -12.329 -3.785 22.766 1.00 95.81 104 PRO A O 1
ATOM 784 N N . ASN A 1 105 ? -10.105 -3.882 22.475 1.00 92.31 105 ASN A N 1
ATOM 785 C CA . ASN A 1 105 ? -9.949 -5.339 22.562 1.00 92.31 105 ASN A CA 1
ATOM 786 C C . ASN A 1 105 ? -10.610 -6.136 21.425 1.00 92.31 105 ASN A C 1
ATOM 788 O O . ASN A 1 105 ? -10.710 -7.363 21.511 1.00 92.31 105 ASN A O 1
ATOM 792 N N . ARG A 1 106 ? -11.075 -5.469 20.362 1.00 92.75 106 ARG A N 1
ATOM 793 C CA . ARG A 1 106 ? -11.594 -6.145 19.172 1.00 92.75 106 ARG A CA 1
ATOM 794 C C . ARG A 1 106 ? -10.443 -6.548 18.257 1.00 92.75 106 ARG A C 1
ATOM 796 O O . ARG A 1 106 ? -9.528 -5.766 18.013 1.00 92.75 106 ARG A O 1
ATOM 803 N N . THR A 1 107 ? -10.500 -7.763 17.728 1.00 90.00 107 THR A N 1
ATOM 804 C CA . THR A 1 107 ? -9.586 -8.235 16.686 1.00 90.00 107 THR A CA 1
ATOM 805 C C . THR A 1 107 ? -10.241 -8.102 15.316 1.00 90.00 107 THR A C 1
ATOM 807 O O . THR A 1 107 ? -11.456 -8.234 15.179 1.00 90.00 107 THR A O 1
ATOM 810 N N . PHE A 1 108 ? -9.424 -7.850 14.296 1.00 94.75 108 PHE A N 1
ATOM 811 C CA . PHE A 1 108 ? -9.881 -7.704 12.917 1.00 94.75 108 PHE A CA 1
ATOM 812 C C . PHE A 1 108 ? -9.161 -8.727 12.048 1.00 94.75 108 PHE A C 1
ATOM 814 O O . PHE A 1 108 ? -7.930 -8.713 11.944 1.00 94.75 108 PHE A O 1
ATOM 821 N N . GLU A 1 109 ? -9.917 -9.616 11.408 1.00 96.75 109 GLU A N 1
ATOM 822 C CA . GLU A 1 109 ? -9.358 -10.436 10.336 1.00 96.75 109 GLU A CA 1
ATOM 823 C C . GLU A 1 109 ? -8.886 -9.505 9.213 1.00 96.75 109 GLU A C 1
ATOM 825 O O . GLU A 1 109 ? -9.630 -8.622 8.779 1.00 96.75 109 GLU A O 1
ATOM 830 N N . THR A 1 110 ? -7.621 -9.653 8.813 1.00 96.88 110 THR A N 1
ATOM 831 C CA . THR A 1 110 ? -6.915 -8.656 8.003 1.00 96.88 110 THR A CA 1
ATOM 832 C C . THR A 1 110 ? -6.153 -9.309 6.863 1.00 96.88 110 THR A C 1
ATOM 834 O O . THR A 1 110 ? -5.30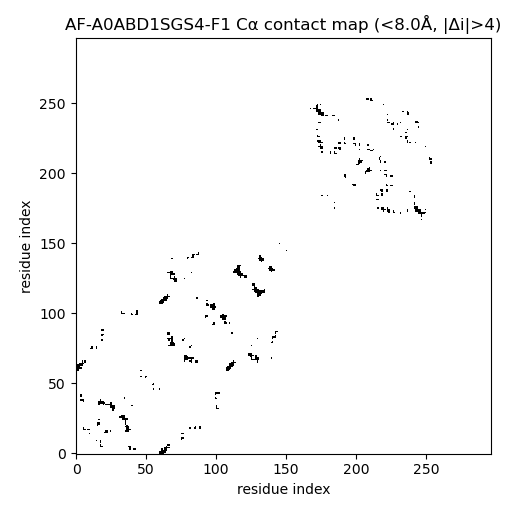9 -10.179 7.085 1.00 96.88 110 THR A O 1
ATOM 837 N N . TYR A 1 111 ? -6.410 -8.831 5.650 1.00 97.62 111 TYR A N 1
ATOM 838 C CA . TYR A 1 111 ? -5.772 -9.271 4.417 1.00 97.62 111 TYR A CA 1
ATOM 839 C C . TYR A 1 111 ? -4.923 -8.134 3.838 1.00 97.62 111 TYR A C 1
ATOM 841 O O . TYR A 1 111 ? -5.424 -7.057 3.512 1.00 97.62 111 TYR A O 1
ATOM 849 N N . ILE A 1 112 ? -3.616 -8.380 3.724 1.00 97.94 112 ILE A N 1
ATOM 850 C CA . ILE A 1 112 ? -2.673 -7.421 3.141 1.00 97.94 112 ILE A CA 1
ATOM 851 C C . ILE A 1 112 ? -2.785 -7.488 1.619 1.00 97.94 112 ILE A C 1
ATOM 853 O O . ILE A 1 112 ? -2.548 -8.536 1.015 1.00 97.94 112 ILE A O 1
ATOM 857 N N . PHE A 1 113 ? -3.102 -6.353 1.010 1.00 96.94 113 PHE A N 1
ATOM 858 C CA . PHE A 1 113 ? -3.031 -6.156 -0.425 1.00 96.94 113 PHE A CA 1
ATOM 859 C C . PHE A 1 113 ? -1.622 -5.653 -0.795 1.00 96.94 113 PHE A C 1
ATOM 861 O O . PHE A 1 113 ? -1.240 -4.553 -0.398 1.00 96.94 113 PHE A O 1
ATOM 868 N N . ALA A 1 114 ? -0.805 -6.410 -1.527 1.00 95.25 114 ALA A N 1
ATOM 869 C CA . ALA A 1 114 ? -1.085 -7.718 -2.133 1.00 95.25 114 ALA A CA 1
ATOM 870 C C . ALA A 1 114 ? 0.097 -8.680 -2.009 1.00 95.25 114 ALA A C 1
ATOM 872 O O . ALA A 1 114 ? 1.184 -8.326 -1.553 1.00 95.25 114 ALA A O 1
ATOM 873 N N . LEU A 1 115 ? -0.105 -9.928 -2.441 1.00 94.81 115 LEU A N 1
ATOM 874 C CA . LEU A 1 115 ? 0.982 -10.900 -2.461 1.00 94.81 115 LEU A CA 1
ATOM 875 C C . LEU A 1 115 ? 2.045 -10.533 -3.508 1.00 94.81 115 LEU A C 1
ATOM 877 O O . LEU A 1 115 ? 3.230 -10.582 -3.192 1.00 94.81 115 LEU A O 1
ATOM 881 N N . PHE A 1 116 ? 1.640 -10.121 -4.712 1.00 94.88 116 PHE A N 1
ATOM 882 C CA . PHE A 1 116 ? 2.553 -9.843 -5.822 1.00 94.88 116 PHE A CA 1
ATOM 883 C C . PHE A 1 116 ? 2.423 -8.423 -6.361 1.00 94.88 116 PHE A C 1
ATOM 885 O O . PHE A 1 116 ? 1.350 -7.831 -6.303 1.00 94.88 116 PHE A O 1
ATOM 892 N N . ASN A 1 117 ? 3.519 -7.896 -6.908 1.00 87.31 117 ASN A N 1
ATOM 893 C CA . ASN A 1 117 ? 3.468 -6.757 -7.818 1.00 87.31 117 ASN A CA 1
ATOM 894 C C . ASN A 1 117 ? 2.775 -7.182 -9.120 1.00 87.31 117 ASN A C 1
ATOM 896 O O . ASN A 1 117 ? 3.083 -8.239 -9.675 1.00 87.31 117 ASN A O 1
ATOM 900 N N . GLU A 1 118 ? 1.849 -6.355 -9.600 1.00 78.38 118 GLU A N 1
ATOM 901 C CA . GLU A 1 118 ? 0.945 -6.669 -10.711 1.00 78.38 118 GLU A CA 1
ATOM 902 C C . GLU A 1 118 ? 1.239 -5.742 -11.899 1.00 78.38 118 GLU A C 1
ATOM 904 O O . GLU A 1 118 ? 0.681 -4.652 -12.020 1.00 78.38 118 GLU A O 1
ATOM 909 N N . ASP A 1 119 ? 2.137 -6.157 -12.794 1.00 79.12 119 ASP A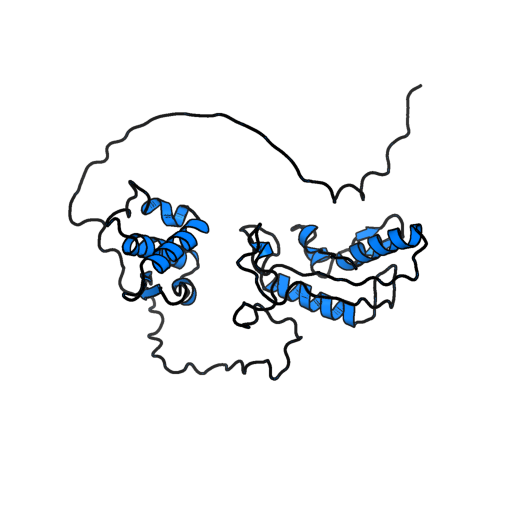 N 1
ATOM 910 C CA . ASP A 1 119 ? 2.636 -5.330 -13.905 1.00 79.12 119 ASP A CA 1
ATOM 911 C C . ASP A 1 119 ? 1.579 -4.985 -14.969 1.00 79.12 119 ASP A C 1
ATOM 913 O O . ASP A 1 119 ? 1.718 -3.983 -15.673 1.00 79.12 119 ASP A O 1
ATOM 917 N N . LEU A 1 120 ? 0.498 -5.763 -15.041 1.00 79.19 120 LEU A N 1
ATOM 918 C CA . LEU A 1 120 ? -0.646 -5.521 -15.923 1.00 79.19 120 LEU A CA 1
ATOM 919 C C . LEU A 1 120 ? -1.753 -4.665 -15.289 1.00 79.19 120 LEU A C 1
ATOM 921 O O . LEU A 1 120 ? -2.769 -4.411 -15.942 1.00 79.19 120 LEU A O 1
ATOM 925 N N . LYS A 1 121 ? -1.597 -4.211 -14.038 1.00 66.19 121 LYS A N 1
ATOM 926 C CA . LYS A 1 121 ? -2.627 -3.397 -13.387 1.00 66.19 121 LYS A CA 1
ATOM 927 C C . LYS A 1 121 ? -2.714 -2.011 -14.050 1.00 66.19 121 LYS A C 1
ATOM 929 O O . LYS A 1 121 ? -1.683 -1.346 -14.240 1.00 66.19 121 LYS A O 1
ATOM 934 N N . PRO A 1 122 ? -3.925 -1.564 -14.437 1.00 67.75 122 PRO A N 1
ATOM 935 C CA . PRO A 1 122 ? -4.112 -0.235 -15.003 1.00 67.75 122 PRO A CA 1
ATOM 936 C C . PRO A 1 122 ? -3.952 0.839 -13.920 1.00 67.75 122 PRO A C 1
ATOM 938 O O . PRO A 1 122 ? -4.095 0.562 -12.733 1.00 67.75 122 PRO A O 1
ATOM 941 N N . GLY A 1 123 ? -3.705 2.079 -14.345 1.00 74.69 123 GLY A N 1
ATOM 942 C CA . GLY A 1 123 ? -3.593 3.227 -13.444 1.00 74.69 123 GLY A CA 1
ATOM 943 C C . GLY A 1 123 ? -2.152 3.684 -13.178 1.00 74.69 123 GLY A C 1
ATOM 944 O O . GLY A 1 123 ? -1.244 3.310 -13.933 1.00 74.69 123 GLY A O 1
ATOM 945 N N . PRO A 1 124 ? -1.968 4.538 -12.152 1.00 73.69 124 PRO A N 1
ATOM 946 C CA . PRO A 1 124 ? -0.675 5.097 -11.756 1.00 73.69 124 PRO A CA 1
ATOM 947 C C . PRO A 1 124 ? 0.361 4.023 -11.417 1.00 73.69 124 PRO A C 1
ATOM 949 O O . PRO A 1 124 ? 0.013 2.877 -11.125 1.00 73.69 124 PRO A O 1
ATOM 952 N N . MET A 1 125 ? 1.647 4.385 -11.399 1.00 77.75 125 MET A N 1
ATOM 953 C CA . MET A 1 125 ? 2.712 3.408 -11.138 1.00 77.75 125 MET A CA 1
ATOM 954 C C . MET A 1 125 ? 2.548 2.708 -9.783 1.00 77.75 125 MET A C 1
ATOM 956 O O . MET A 1 125 ? 2.866 1.523 -9.673 1.00 77.75 125 MET A O 1
ATOM 960 N N . CYS A 1 126 ? 2.014 3.401 -8.776 1.00 79.19 126 CYS A N 1
ATOM 961 C CA . CYS A 1 126 ? 1.797 2.838 -7.447 1.00 79.19 126 CYS A CA 1
ATOM 962 C C . CYS A 1 126 ? 0.879 1.612 -7.437 1.00 79.19 126 CYS A C 1
ATOM 964 O O . CYS A 1 126 ? 1.174 0.654 -6.723 1.00 79.19 126 CYS A O 1
ATOM 966 N N . GLU A 1 127 ? -0.150 1.576 -8.288 1.00 78.81 127 GLU A N 1
ATOM 967 C CA . GLU A 1 127 ? -1.095 0.457 -8.381 1.00 78.81 127 GLU A CA 1
ATOM 968 C C . GLU A 1 127 ? -0.366 -0.868 -8.650 1.00 78.81 127 GLU A C 1
ATOM 970 O O . GLU A 1 127 ? -0.677 -1.897 -8.053 1.00 78.81 127 GLU A O 1
ATOM 975 N N . ARG A 1 128 ? 0.685 -0.843 -9.476 1.00 90.94 128 ARG A N 1
ATOM 976 C CA . ARG A 1 128 ? 1.451 -2.039 -9.866 1.00 90.94 128 ARG A CA 1
ATOM 977 C C . ARG A 1 128 ? 2.414 -2.540 -8.784 1.00 90.94 128 ARG A C 1
ATOM 979 O O . ARG A 1 128 ? 3.036 -3.582 -8.975 1.00 90.94 128 ARG A O 1
ATOM 986 N N . ASN A 1 129 ? 2.582 -1.806 -7.678 1.00 93.75 129 ASN A N 1
ATOM 987 C CA . ASN A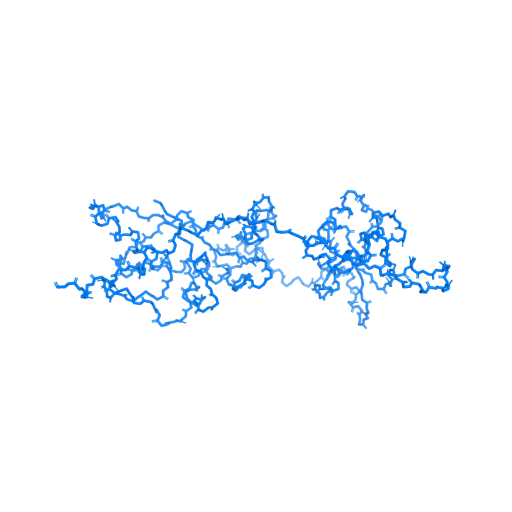 1 129 ? 3.698 -1.984 -6.740 1.00 93.75 129 ASN A CA 1
ATOM 988 C C . ASN A 1 129 ? 3.277 -2.177 -5.265 1.00 93.75 129 ASN A C 1
ATOM 990 O O . ASN A 1 129 ? 4.053 -1.868 -4.356 1.00 93.75 129 ASN A O 1
ATOM 994 N N . PHE A 1 130 ? 2.069 -2.693 -5.010 1.00 97.00 130 PHE A N 1
ATOM 995 C CA . PHE A 1 130 ? 1.573 -3.049 -3.665 1.00 97.00 130 PHE A CA 1
ATOM 996 C C . PHE A 1 130 ? 2.062 -4.414 -3.144 1.00 97.00 130 PHE A C 1
ATOM 998 O O . PHE A 1 130 ? 1.809 -4.767 -1.992 1.00 97.00 130 PHE A O 1
ATOM 1005 N N . GLY A 1 131 ? 2.739 -5.202 -3.976 1.00 95.81 131 GLY A N 1
ATOM 1006 C CA . GLY A 1 131 ? 3.139 -6.564 -3.658 1.00 95.81 131 GLY A CA 1
ATOM 1007 C C . GLY A 1 131 ? 4.168 -6.668 -2.539 1.00 95.81 131 GLY A C 1
ATOM 1008 O O . GLY A 1 131 ? 5.140 -5.913 -2.485 1.00 95.81 131 GLY A O 1
ATOM 1009 N N . LEU A 1 132 ? 4.012 -7.684 -1.690 1.00 93.50 132 LEU A N 1
ATOM 1010 C CA . LEU A 1 132 ? 5.074 -8.150 -0.792 1.00 93.50 132 LEU A CA 1
ATOM 1011 C C . LEU A 1 132 ? 6.201 -8.860 -1.562 1.00 93.50 132 LEU A C 1
ATOM 1013 O O . LEU A 1 132 ? 7.347 -8.884 -1.105 1.00 93.50 132 LEU A O 1
ATOM 1017 N N . PHE A 1 133 ? 5.886 -9.423 -2.730 1.00 91.50 133 PHE A N 1
ATOM 1018 C CA . PHE A 1 133 ? 6.808 -10.159 -3.590 1.00 91.50 133 PHE A CA 1
ATOM 1019 C C . PHE A 1 133 ? 6.737 -9.686 -5.044 1.00 91.50 133 PHE A C 1
ATOM 1021 O O . PHE A 1 133 ? 5.723 -9.187 -5.528 1.00 91.50 133 PHE A O 1
ATOM 1028 N N . GLN A 1 134 ? 7.825 -9.897 -5.768 1.00 88.38 134 GLN A N 1
ATOM 1029 C CA . GLN A 1 134 ? 7.837 -9.888 -7.221 1.00 88.38 134 GLN A CA 1
ATOM 1030 C C . GLN A 1 134 ? 7.183 -11.172 -7.764 1.00 88.38 134 GLN A C 1
ATOM 1032 O O . GLN A 1 134 ? 7.102 -12.170 -7.038 1.00 88.38 134 GLN A O 1
ATOM 1037 N N . PRO A 1 135 ? 6.765 -11.207 -9.045 1.00 83.75 135 PRO A N 1
ATOM 1038 C CA . PRO A 1 135 ? 6.193 -12.410 -9.660 1.00 83.75 135 PRO A CA 1
ATOM 1039 C C . PRO A 1 135 ? 7.101 -13.651 -9.613 1.00 83.75 135 PRO A C 1
ATOM 1041 O O . PRO A 1 135 ? 6.615 -14.777 -9.675 1.00 83.75 135 PRO A O 1
ATOM 1044 N N . ASP A 1 136 ? 8.418 -13.461 -9.485 1.00 81.69 136 ASP A N 1
ATOM 1045 C CA . ASP A 1 136 ? 9.411 -14.534 -9.349 1.00 81.69 136 ASP A CA 1
ATOM 1046 C C . ASP A 1 136 ? 9.605 -15.031 -7.901 1.00 81.69 136 ASP A C 1
ATOM 1048 O O . ASP A 1 136 ? 10.522 -15.807 -7.633 1.00 81.69 136 ASP A O 1
ATOM 1052 N N . LEU A 1 137 ? 8.728 -14.615 -6.976 1.00 82.31 137 LEU A N 1
ATOM 1053 C CA . LEU A 1 137 ? 8.755 -14.905 -5.536 1.00 82.31 137 LEU A CA 1
ATOM 1054 C C . LEU A 1 137 ? 9.870 -14.195 -4.753 1.00 82.31 137 LEU A C 1
ATOM 1056 O O . LEU A 1 137 ? 10.017 -14.434 -3.551 1.00 82.31 137 LEU A O 1
ATOM 1060 N N . THR A 1 138 ? 10.639 -13.303 -5.380 1.00 81.62 138 THR A N 1
ATOM 1061 C CA . THR A 1 138 ? 11.606 -12.469 -4.660 1.00 81.62 138 THR A CA 1
ATOM 1062 C C . THR A 1 138 ? 10.853 -11.480 -3.769 1.00 81.62 138 THR A C 1
ATOM 1064 O O . THR A 1 138 ? 9.983 -10.767 -4.266 1.00 81.62 138 THR A O 1
ATOM 1067 N N . PRO A 1 139 ? 11.147 -11.388 -2.461 1.00 83.19 139 PRO A N 1
ATOM 1068 C CA . PRO A 1 139 ? 10.504 -10.395 -1.606 1.00 83.19 139 PRO A CA 1
ATOM 1069 C C . PRO A 1 139 ? 10.891 -8.979 -2.046 1.00 83.19 139 PRO A C 1
ATOM 1071 O O . PRO A 1 139 ? 12.067 -8.703 -2.278 1.00 83.19 139 PRO A O 1
ATOM 1074 N N . VAL A 1 140 ? 9.917 -8.069 -2.117 1.00 88.56 140 VAL A N 1
ATOM 1075 C CA . VAL A 1 140 ? 10.175 -6.641 -2.381 1.00 88.56 140 VAL A CA 1
ATOM 1076 C C . VAL A 1 140 ? 10.780 -5.989 -1.135 1.00 88.56 140 VAL A C 1
ATOM 1078 O O . VAL A 1 140 ? 11.726 -5.211 -1.219 1.00 88.56 140 VAL A O 1
ATOM 1081 N N . TYR A 1 141 ? 10.260 -6.348 0.040 1.00 88.75 141 TYR A N 1
ATOM 1082 C CA . TYR A 1 141 ? 10.731 -5.911 1.353 1.00 88.75 141 TYR A CA 1
ATOM 1083 C C . TYR A 1 141 ? 10.327 -6.930 2.433 1.00 88.75 141 TYR A C 1
ATOM 1085 O O . TYR A 1 141 ? 9.496 -7.809 2.211 1.00 88.75 141 TYR A O 1
ATOM 1093 N N . ASN A 1 142 ? 10.928 -6.841 3.625 1.00 83.94 142 ASN A N 1
ATOM 1094 C CA . ASN A 1 142 ? 10.682 -7.789 4.718 1.00 83.94 142 ASN A CA 1
ATOM 1095 C C . ASN A 1 142 ? 9.860 -7.164 5.854 1.00 83.94 142 ASN A C 1
ATOM 1097 O O . ASN A 1 142 ? 10.340 -6.267 6.546 1.00 83.94 142 ASN A O 1
ATOM 1101 N N . ILE A 1 143 ? 8.671 -7.707 6.120 1.00 86.19 143 ILE A N 1
ATOM 1102 C CA . ILE A 1 143 ? 7.781 -7.262 7.209 1.00 86.19 143 ILE A CA 1
ATOM 1103 C C . ILE A 1 143 ? 7.798 -8.177 8.446 1.00 86.19 143 ILE A C 1
ATOM 1105 O O . ILE A 1 143 ? 7.042 -7.956 9.383 1.00 86.19 143 ILE A O 1
ATOM 1109 N N . GLY A 1 144 ? 8.669 -9.191 8.481 1.00 79.88 144 GLY A N 1
ATOM 1110 C CA . GLY A 1 144 ? 8.836 -10.086 9.635 1.00 79.88 144 GLY A CA 1
ATOM 1111 C C . GLY A 1 144 ? 7.970 -11.350 9.626 1.00 79.88 144 GLY A C 1
ATOM 1112 O O . GLY A 1 144 ? 8.013 -12.104 10.591 1.00 79.88 144 GLY A O 1
ATOM 1113 N N . ILE A 1 145 ? 7.230 -11.618 8.543 1.00 79.00 145 ILE A N 1
ATOM 1114 C CA . ILE A 1 145 ? 6.377 -12.819 8.400 1.00 79.00 145 ILE A CA 1
ATOM 1115 C C . ILE A 1 145 ? 7.050 -13.974 7.639 1.00 79.00 145 ILE A C 1
ATOM 1117 O O . ILE A 1 145 ? 6.516 -15.081 7.569 1.00 79.00 145 ILE A O 1
ATOM 1121 N N . LEU A 1 146 ? 8.226 -13.735 7.051 1.00 75.31 146 LEU A N 1
ATOM 1122 C CA . LEU A 1 146 ? 8.966 -14.760 6.317 1.00 75.31 146 LEU A CA 1
ATOM 1123 C C . LEU A 1 146 ? 9.534 -15.788 7.304 1.00 75.31 146 LEU A C 1
ATOM 1125 O O . LEU A 1 146 ? 10.258 -15.434 8.238 1.00 75.31 146 LEU A O 1
ATOM 1129 N N . ARG A 1 147 ? 9.226 -17.078 7.096 1.00 65.12 147 ARG A N 1
ATOM 1130 C CA . ARG A 1 147 ? 9.761 -18.171 7.930 1.00 65.12 147 ARG A CA 1
ATOM 1131 C C . ARG A 1 147 ? 11.291 -18.118 7.948 1.00 65.12 147 ARG A C 1
ATOM 1133 O O . ARG A 1 147 ? 11.876 -17.827 6.916 1.00 65.12 147 ARG A O 1
ATOM 1140 N N . PRO A 1 148 ? 11.976 -18.513 9.032 1.00 55.03 148 PRO A N 1
ATOM 1141 C CA . PRO A 1 148 ? 13.437 -18.608 9.048 1.00 55.03 148 PRO A CA 1
ATOM 1142 C C . PRO A 1 148 ? 14.031 -19.547 7.987 1.00 55.03 148 PRO A C 1
ATOM 1144 O O . PRO A 1 148 ? 15.206 -19.422 7.688 1.00 55.03 148 PRO A O 1
ATOM 1147 N N . THR A 1 149 ? 13.239 -20.465 7.422 1.00 45.47 149 THR A N 1
ATOM 1148 C CA . THR A 1 149 ? 13.602 -21.325 6.278 1.00 45.47 149 THR A CA 1
ATOM 1149 C C . THR A 1 149 ? 13.243 -20.718 4.912 1.00 45.47 149 THR A C 1
ATOM 1151 O O . THR A 1 149 ? 13.735 -21.183 3.892 1.00 45.47 149 THR A O 1
ATOM 1154 N N . ALA A 1 150 ? 12.392 -19.683 4.904 1.00 44.50 150 ALA A N 1
ATOM 1155 C CA . ALA A 1 150 ? 12.121 -18.761 3.795 1.00 44.50 150 ALA A CA 1
ATOM 1156 C C . ALA A 1 150 ? 12.878 -17.424 3.942 1.00 44.50 150 ALA A C 1
ATOM 1158 O O . ALA A 1 150 ? 12.860 -16.596 3.036 1.00 44.50 150 ALA A O 1
ATOM 1159 N N . LYS A 1 151 ? 13.693 -17.269 4.999 1.00 41.22 151 LYS A N 1
ATOM 1160 C CA . LYS A 1 151 ? 15.073 -16.895 4.744 1.00 41.22 151 LYS A CA 1
ATOM 1161 C C . LYS A 1 151 ? 15.562 -18.026 3.846 1.00 41.22 151 LYS A C 1
ATOM 1163 O O . LYS A 1 151 ? 16.117 -19.015 4.318 1.00 41.22 151 LYS A O 1
ATOM 1168 N N . ALA A 1 152 ? 15.380 -17.859 2.531 1.00 37.41 152 ALA A N 1
ATOM 1169 C CA . ALA A 1 152 ? 16.490 -18.164 1.653 1.00 37.41 152 ALA A CA 1
ATOM 1170 C C . ALA A 1 152 ? 17.701 -17.737 2.464 1.00 37.41 152 ALA A C 1
ATOM 1172 O O . ALA A 1 152 ? 17.686 -16.607 2.973 1.00 37.41 152 ALA A O 1
ATOM 1173 N N . ASN A 1 153 ? 18.617 -18.672 2.749 1.00 33.03 153 ASN A N 1
ATOM 1174 C CA . ASN A 1 153 ? 19.947 -18.310 3.201 1.00 33.03 153 ASN A CA 1
ATOM 1175 C C . ASN A 1 153 ? 20.224 -17.003 2.483 1.00 33.03 153 ASN A C 1
ATOM 1177 O O . ASN A 1 153 ? 20.274 -17.039 1.263 1.00 33.03 153 ASN A O 1
ATOM 1181 N N . PHE A 1 154 ? 20.211 -15.866 3.182 1.00 42.19 154 PHE A N 1
ATOM 1182 C CA . PHE A 1 154 ? 20.910 -14.715 2.683 1.00 42.19 154 PHE A CA 1
ATOM 1183 C C . PHE A 1 154 ? 22.298 -15.236 2.870 1.00 42.19 154 PHE A C 1
ATOM 1185 O O . PHE A 1 154 ? 22.761 -15.294 4.018 1.00 42.19 154 PHE A O 1
ATOM 1192 N N . PRO A 1 155 ? 22.959 -15.731 1.822 1.00 31.59 155 PRO A N 1
ATOM 1193 C CA . PRO A 1 155 ? 24.357 -15.808 1.998 1.00 31.59 155 PRO A CA 1
ATOM 1194 C C . PRO A 1 155 ? 24.670 -14.293 1.942 1.00 31.59 155 PRO A C 1
ATOM 1196 O O . PRO A 1 155 ? 24.346 -13.566 1.000 1.00 31.59 155 PRO A O 1
ATOM 1199 N N . SER A 1 156 ? 25.361 -13.776 2.944 1.00 36.78 156 SER A N 1
ATOM 1200 C CA . SER A 1 156 ? 26.567 -13.092 2.517 1.00 36.78 156 SER A CA 1
ATOM 1201 C C . SER A 1 156 ? 27.265 -14.125 1.633 1.00 36.78 156 SER A C 1
ATOM 1203 O O . SER A 1 156 ? 27.939 -15.012 2.143 1.00 36.78 156 SER A O 1
ATOM 1205 N N . ILE A 1 157 ? 26.926 -14.167 0.336 1.00 28.75 157 ILE A N 1
ATOM 1206 C CA . ILE A 1 157 ? 27.632 -15.021 -0.596 1.00 28.75 157 ILE A CA 1
ATOM 1207 C C . ILE A 1 157 ? 29.001 -14.362 -0.555 1.00 28.75 157 ILE A C 1
ATOM 1209 O O . ILE A 1 157 ? 29.088 -13.194 -0.950 1.00 28.75 157 ILE A O 1
ATOM 1213 N N . PRO A 1 158 ? 30.069 -15.013 -0.045 1.00 36.06 158 PRO A N 1
ATOM 1214 C CA . PRO A 1 158 ? 31.364 -14.725 -0.616 1.00 36.06 158 PRO A CA 1
ATOM 1215 C C . PRO A 1 158 ? 31.141 -14.988 -2.091 1.00 36.06 158 PRO A C 1
ATOM 1217 O O . PRO A 1 158 ? 30.919 -16.136 -2.482 1.00 36.06 158 PRO A O 1
ATOM 1220 N N . THR A 1 159 ? 31.008 -13.886 -2.829 1.00 29.14 159 THR A N 1
ATOM 1221 C CA . THR A 1 159 ? 30.870 -13.802 -4.273 1.00 29.14 159 THR A CA 1
ATOM 1222 C C . THR A 1 159 ? 31.428 -15.083 -4.867 1.00 29.14 159 THR A C 1
ATOM 1224 O O . THR A 1 159 ? 32.612 -15.368 -4.640 1.00 29.14 159 THR A O 1
ATOM 1227 N N . PRO A 1 160 ? 30.641 -15.893 -5.610 1.00 29.05 160 PRO A N 1
ATOM 1228 C CA . PRO A 1 160 ? 31.306 -16.804 -6.510 1.00 29.05 160 PRO A CA 1
ATOM 1229 C C . PRO A 1 160 ? 32.199 -15.872 -7.310 1.00 29.05 160 PRO A C 1
ATOM 1231 O O . PRO A 1 160 ? 31.736 -14.836 -7.797 1.00 29.05 160 PRO A O 1
ATOM 1234 N N . ALA A 1 161 ? 33.482 -16.187 -7.377 1.00 29.59 161 ALA A N 1
ATOM 1235 C CA . ALA A 1 161 ? 34.374 -15.534 -8.300 1.00 29.59 161 ALA A CA 1
ATOM 1236 C C . ALA A 1 161 ? 33.942 -15.894 -9.739 1.00 29.59 161 ALA A C 1
ATOM 1238 O O . ALA A 1 161 ? 34.721 -16.421 -10.523 1.00 29.59 161 ALA A O 1
ATOM 1239 N N . VAL A 1 162 ? 32.711 -15.556 -10.146 1.00 29.92 162 VAL A N 1
ATOM 1240 C CA . VAL A 1 162 ? 32.560 -14.799 -11.375 1.00 29.92 162 VAL A CA 1
ATOM 1241 C C . VAL A 1 162 ? 33.566 -13.691 -11.194 1.00 29.92 162 VAL A C 1
ATOM 1243 O O . VAL A 1 162 ? 33.542 -12.999 -10.176 1.00 29.92 162 VAL A O 1
ATOM 1246 N N . LYS A 1 163 ? 34.544 -13.620 -12.087 1.00 30.17 163 LYS A N 1
ATOM 1247 C CA . LYS A 1 163 ? 35.460 -12.495 -12.116 1.00 30.17 163 LYS A CA 1
ATOM 1248 C C . LYS A 1 163 ? 34.589 -11.245 -12.241 1.00 30.17 163 LYS A C 1
ATOM 1250 O O . LYS A 1 163 ? 34.297 -10.808 -13.348 1.00 30.17 163 LYS A O 1
ATOM 1255 N N . HIS A 1 164 ? 34.177 -10.683 -11.107 1.00 34.97 164 HIS A N 1
ATOM 1256 C CA . HIS A 1 164 ? 33.934 -9.277 -10.936 1.00 34.97 164 HIS A CA 1
ATOM 1257 C C . HIS A 1 164 ? 35.297 -8.690 -11.239 1.00 34.97 164 HIS A C 1
ATOM 1259 O O . HIS A 1 164 ? 36.161 -8.537 -10.376 1.00 34.97 164 HIS A O 1
ATOM 1265 N N . MET A 1 165 ? 35.528 -8.461 -12.533 1.00 30.19 165 MET A N 1
ATOM 1266 C CA . MET A 1 165 ? 36.383 -7.367 -12.914 1.00 30.19 165 MET A CA 1
ATOM 1267 C C . MET A 1 165 ? 35.858 -6.200 -12.087 1.00 30.19 165 MET A C 1
ATOM 1269 O O . MET A 1 165 ? 34.655 -5.929 -12.153 1.00 30.19 165 MET A O 1
ATOM 1273 N N . PRO A 1 166 ? 36.696 -5.625 -11.211 1.00 32.19 166 PRO A N 1
ATOM 1274 C CA . PRO A 1 166 ? 36.262 -4.540 -10.358 1.00 32.19 166 PRO A CA 1
ATOM 1275 C C . PRO A 1 166 ? 35.567 -3.523 -11.250 1.00 32.19 166 PRO A C 1
ATOM 1277 O O . PRO A 1 166 ? 36.083 -3.241 -12.338 1.00 32.19 166 PRO A O 1
ATOM 1280 N N . ALA A 1 167 ? 34.408 -3.023 -10.805 1.00 41.09 167 ALA A N 1
ATOM 1281 C CA . ALA A 1 167 ? 33.800 -1.839 -11.388 1.00 41.09 167 ALA A CA 1
ATOM 1282 C C . ALA A 1 167 ? 34.949 -0.854 -11.636 1.00 41.09 167 ALA A C 1
ATOM 1284 O O . ALA A 1 167 ? 35.639 -0.466 -10.678 1.00 41.09 167 ALA A O 1
ATOM 1285 N N . PRO A 1 168 ? 35.294 -0.571 -12.903 1.00 37.09 168 PRO A N 1
ATOM 1286 C CA . PRO A 1 168 ? 36.438 0.265 -13.155 1.00 37.09 168 PRO A CA 1
ATOM 1287 C C . PRO A 1 168 ? 36.105 1.611 -12.548 1.00 37.09 168 PRO A C 1
ATOM 1289 O O . PRO A 1 168 ? 34.988 2.107 -12.671 1.00 37.09 168 PRO A O 1
ATOM 1292 N N . LYS A 1 169 ? 37.093 2.221 -11.903 1.00 48.41 169 LYS A N 1
ATOM 1293 C CA . LYS A 1 169 ? 37.048 3.623 -11.486 1.00 48.41 169 LYS A CA 1
ATOM 1294 C C . LYS A 1 169 ? 37.092 4.536 -12.726 1.00 48.41 169 LYS A C 1
ATOM 1296 O O . LYS A 1 169 ? 37.994 5.353 -12.872 1.00 48.41 169 LYS A O 1
ATOM 1301 N N . GLY A 1 170 ? 36.170 4.328 -13.660 1.00 62.22 170 GLY A N 1
ATOM 1302 C CA . GLY A 1 170 ? 36.085 4.920 -14.986 1.00 62.22 170 GLY A CA 1
ATOM 1303 C C . GLY A 1 170 ? 34.629 4.978 -15.450 1.00 62.22 170 GLY A C 1
ATOM 1304 O O . GLY A 1 170 ? 33.741 4.405 -14.825 1.00 62.22 170 GLY A O 1
ATOM 1305 N N . LYS A 1 171 ? 34.368 5.723 -16.526 1.00 77.56 171 LYS A N 1
ATOM 1306 C CA . LYS A 1 171 ? 33.022 5.836 -17.099 1.00 77.56 171 LYS A CA 1
ATOM 1307 C C . LYS A 1 171 ? 32.566 4.457 -17.601 1.00 77.56 171 LYS A C 1
ATOM 1309 O O . LYS A 1 171 ? 33.310 3.796 -18.321 1.00 77.56 171 LYS A O 1
ATOM 1314 N N . THR A 1 172 ? 31.376 4.036 -17.187 1.00 88.56 172 THR A N 1
ATOM 1315 C CA . THR A 1 172 ? 30.694 2.815 -17.630 1.00 88.56 172 THR A CA 1
ATOM 1316 C C . THR A 1 172 ? 29.463 3.198 -18.443 1.00 88.56 172 THR A C 1
ATOM 1318 O O . THR A 1 172 ? 28.884 4.267 -18.228 1.00 88.56 172 THR A O 1
ATOM 1321 N N . TRP A 1 173 ? 29.066 2.334 -19.374 1.00 90.88 173 TRP A N 1
ATOM 1322 C CA . TRP A 1 173 ? 27.897 2.507 -20.237 1.00 90.88 173 TRP A CA 1
ATOM 1323 C C . TRP A 1 173 ? 27.083 1.222 -20.303 1.00 90.88 173 TRP A C 1
ATOM 1325 O O . TRP A 1 173 ? 27.630 0.137 -20.104 1.00 90.88 173 TRP A O 1
ATOM 1335 N N . CYS A 1 174 ? 25.804 1.344 -20.647 1.00 92.62 174 CYS A N 1
ATOM 1336 C CA . CYS A 1 174 ? 24.947 0.197 -20.919 1.00 92.62 174 CYS A CA 1
ATOM 1337 C C . CYS A 1 174 ? 24.740 -0.003 -22.419 1.00 92.62 174 CYS A C 1
ATOM 1339 O O . CYS A 1 174 ? 24.415 0.948 -23.124 1.00 92.62 174 CYS A O 1
ATOM 1341 N N . VAL A 1 175 ? 24.913 -1.231 -22.916 1.00 94.00 175 VAL A N 1
ATOM 1342 C CA . VAL A 1 175 ? 24.687 -1.566 -24.332 1.00 94.00 175 VAL A CA 1
ATOM 1343 C C . VAL A 1 175 ? 23.869 -2.851 -24.509 1.00 94.00 175 VAL A C 1
ATOM 1345 O O . VAL A 1 175 ? 24.021 -3.782 -23.720 1.00 94.00 175 VAL A O 1
ATOM 1348 N N . PRO A 1 176 ? 23.055 -2.962 -25.574 1.00 93.38 176 PRO A N 1
ATOM 1349 C CA . PRO A 1 176 ? 22.414 -4.200 -25.988 1.00 93.38 176 PRO A CA 1
ATOM 1350 C C . PRO A 1 176 ? 23.417 -5.334 -26.208 1.00 93.38 176 PRO A C 1
ATOM 1352 O O . PRO A 1 176 ? 24.397 -5.183 -26.945 1.00 93.38 176 PRO A O 1
ATOM 1355 N N . LYS A 1 177 ? 23.127 -6.520 -25.674 1.00 91.06 177 LYS A N 1
ATOM 1356 C CA . LYS A 1 177 ? 23.848 -7.752 -26.013 1.00 91.06 177 LYS A CA 1
ATOM 1357 C C . LYS A 1 177 ? 23.639 -8.097 -27.485 1.00 91.06 177 LYS A C 1
ATOM 1359 O O . LYS A 1 177 ? 22.555 -7.907 -28.040 1.00 91.06 177 LYS A O 1
ATOM 1364 N N . SER A 1 178 ? 24.657 -8.667 -28.126 1.00 87.56 178 SER A N 1
ATOM 1365 C CA . SER A 1 178 ? 24.587 -9.094 -29.533 1.00 87.56 178 SER A CA 1
ATOM 1366 C C . SER A 1 178 ? 23.470 -10.111 -29.800 1.00 87.56 178 SER A C 1
ATOM 1368 O O . SER A 1 178 ? 22.878 -10.075 -30.870 1.00 87.56 178 SER A O 1
ATOM 1370 N N . GLY A 1 179 ? 23.137 -10.958 -28.819 1.00 84.31 179 GLY A N 1
ATOM 1371 C CA . GLY A 1 179 ? 22.067 -11.960 -28.914 1.00 84.31 179 GLY A CA 1
ATOM 1372 C C . GLY A 1 179 ? 20.647 -11.463 -28.609 1.00 84.31 179 GLY A C 1
ATOM 1373 O O . GLY A 1 179 ? 19.720 -12.263 -28.659 1.00 84.31 179 GLY A O 1
ATOM 1374 N N . ALA A 1 180 ? 20.455 -10.184 -28.270 1.00 88.00 180 ALA A N 1
ATOM 1375 C CA . ALA A 1 180 ? 19.119 -9.633 -28.035 1.00 88.00 180 ALA A CA 1
ATOM 1376 C C . ALA A 1 180 ? 18.332 -9.516 -29.354 1.00 88.00 180 ALA A C 1
ATOM 1378 O O . ALA A 1 180 ? 18.858 -8.979 -30.334 1.00 88.00 180 ALA A O 1
ATOM 1379 N N . ASN A 1 181 ? 17.094 -10.017 -29.378 1.00 91.50 181 ASN A N 1
ATOM 1380 C CA . ASN A 1 181 ? 16.206 -9.905 -30.539 1.00 91.50 181 ASN A CA 1
ATOM 1381 C C . ASN A 1 181 ? 15.584 -8.499 -30.636 1.00 91.50 181 ASN A C 1
ATOM 1383 O O . ASN A 1 181 ? 15.512 -7.788 -29.637 1.00 91.50 181 ASN A O 1
ATOM 1387 N N . GLU A 1 182 ? 15.165 -8.087 -31.836 1.00 88.31 182 GLU A N 1
ATOM 1388 C CA . GLU A 1 182 ? 14.670 -6.720 -32.075 1.00 88.31 182 GLU A CA 1
ATOM 1389 C 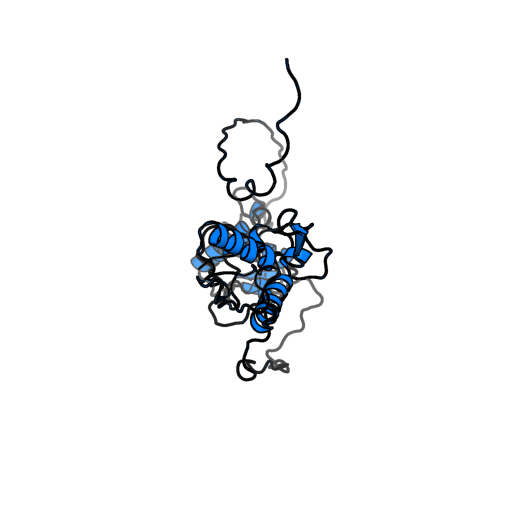C . GLU A 1 182 ? 13.441 -6.382 -31.230 1.00 88.31 182 GLU A C 1
ATOM 1391 O O . GLU A 1 182 ? 13.422 -5.325 -30.619 1.00 88.31 182 GLU A O 1
ATOM 1396 N N . GLU A 1 183 ? 12.503 -7.311 -31.057 1.00 88.44 183 GLU A N 1
ATOM 1397 C CA . GLU A 1 183 ? 11.321 -7.108 -30.207 1.00 88.44 183 GLU A CA 1
ATOM 1398 C C . GLU A 1 183 ? 11.681 -6.805 -28.742 1.00 88.44 183 GLU A C 1
ATOM 1400 O O . GLU A 1 183 ? 11.024 -6.009 -28.074 1.00 88.44 183 GLU A O 1
ATOM 1405 N N . ALA A 1 184 ? 12.715 -7.453 -28.192 1.00 82.75 184 ALA A N 1
ATOM 1406 C CA . ALA A 1 184 ? 13.186 -7.132 -26.848 1.00 82.75 184 ALA A CA 1
ATOM 1407 C C . ALA A 1 184 ? 13.866 -5.765 -26.804 1.00 82.75 184 ALA A C 1
ATOM 1409 O O . ALA A 1 184 ? 13.752 -5.067 -25.803 1.00 82.75 184 ALA A O 1
ATOM 1410 N N . LEU A 1 185 ? 14.545 -5.373 -27.880 1.00 88.31 185 LEU A N 1
ATOM 1411 C CA . LEU A 1 185 ? 15.178 -4.064 -27.980 1.00 88.31 185 LEU A CA 1
ATOM 1412 C C . LEU A 1 185 ? 14.150 -2.941 -28.147 1.00 88.31 185 LEU A C 1
ATOM 1414 O O . LEU A 1 185 ? 14.325 -1.903 -27.520 1.00 88.31 185 LEU A O 1
ATOM 1418 N N . GLU A 1 186 ? 13.060 -3.162 -28.881 1.00 90.31 186 GLU A N 1
ATOM 1419 C CA . GLU A 1 186 ? 11.905 -2.254 -28.931 1.00 90.31 186 GLU A CA 1
ATOM 1420 C C . GLU A 1 186 ? 11.292 -2.094 -27.543 1.00 90.31 186 GLU A C 1
ATOM 1422 O O . GLU A 1 186 ? 11.190 -0.976 -27.053 1.00 90.31 186 GLU A O 1
ATOM 1427 N N . ARG A 1 187 ? 11.041 -3.196 -26.824 1.00 83.31 187 ARG A N 1
ATOM 1428 C CA . ARG A 1 187 ? 10.564 -3.126 -25.432 1.00 83.31 187 ARG A CA 1
ATOM 1429 C C . ARG A 1 187 ? 11.516 -2.368 -24.506 1.00 83.31 187 ARG A C 1
ATOM 1431 O O . ARG A 1 187 ? 11.057 -1.712 -23.577 1.00 83.31 187 ARG A O 1
ATOM 1438 N N . ASN A 1 188 ? 12.827 -2.456 -24.727 1.00 85.56 188 ASN A N 1
ATOM 1439 C CA . ASN A 1 188 ? 13.805 -1.695 -23.950 1.00 85.56 188 ASN A CA 1
ATOM 1440 C C . ASN A 1 188 ? 13.765 -0.199 -24.277 1.00 85.56 188 ASN A C 1
ATOM 1442 O O . ASN A 1 188 ? 13.920 0.615 -23.366 1.00 85.56 188 ASN A O 1
ATOM 1446 N N . ILE A 1 189 ? 13.575 0.156 -25.554 1.00 86.62 189 ILE A N 1
ATOM 1447 C CA . ILE A 1 189 ? 13.356 1.541 -25.992 1.00 86.62 189 ILE A CA 1
ATOM 1448 C C . ILE A 1 189 ? 12.082 2.059 -25.335 1.00 86.62 189 ILE A C 1
ATOM 1450 O O . ILE A 1 189 ? 12.151 3.043 -24.610 1.00 86.62 189 ILE A O 1
ATOM 1454 N N . ASP A 1 190 ? 10.963 1.356 -25.491 1.00 78.56 190 ASP A N 1
ATOM 1455 C CA . ASP A 1 190 ? 9.669 1.743 -24.927 1.00 78.56 190 ASP A CA 1
ATOM 1456 C C . ASP A 1 190 ? 9.735 1.895 -23.405 1.00 78.56 190 ASP A C 1
ATOM 1458 O O . ASP A 1 190 ? 9.213 2.860 -22.851 1.00 78.56 190 ASP A O 1
ATOM 1462 N N . TYR A 1 191 ? 10.431 0.981 -22.723 1.00 76.75 191 TYR A N 1
ATOM 1463 C CA . TYR A 1 191 ? 10.666 1.064 -21.284 1.00 76.75 191 TYR A CA 1
ATOM 1464 C C . TYR A 1 191 ? 11.453 2.320 -20.903 1.00 76.75 191 TYR A C 1
ATOM 1466 O O . TYR A 1 191 ? 11.028 3.062 -20.024 1.00 76.75 191 TYR A O 1
ATOM 1474 N N . ALA A 1 192 ? 12.589 2.579 -21.554 1.00 77.75 192 ALA A N 1
ATOM 1475 C CA . ALA A 1 192 ? 13.419 3.735 -21.234 1.00 77.75 192 ALA A CA 1
ATOM 1476 C C . ALA A 1 192 ? 12.708 5.054 -21.589 1.00 77.75 192 ALA A C 1
ATOM 1478 O O . ALA A 1 192 ? 12.621 5.944 -20.750 1.00 77.75 192 ALA A O 1
ATOM 1479 N N . CYS A 1 193 ? 12.142 5.167 -22.790 1.00 79.44 193 CYS A N 1
ATOM 1480 C CA . CYS A 1 193 ? 11.445 6.369 -23.255 1.00 79.44 193 CYS A CA 1
ATOM 1481 C C . CYS A 1 193 ? 10.131 6.629 -22.512 1.00 79.44 193 CYS A C 1
ATOM 1483 O O . CYS A 1 193 ? 9.723 7.779 -22.377 1.00 79.44 193 CYS A O 1
ATOM 1485 N N . GLY A 1 194 ? 9.461 5.572 -22.046 1.00 64.19 194 GLY A N 1
ATOM 1486 C CA . GLY A 1 194 ? 8.213 5.669 -21.293 1.00 64.19 194 GLY A CA 1
ATOM 1487 C C . GLY A 1 194 ? 8.397 6.163 -19.857 1.00 64.19 194 GLY A C 1
ATOM 1488 O O . GLY A 1 194 ? 7.437 6.649 -19.267 1.00 64.19 194 GLY A O 1
ATOM 1489 N N . LEU A 1 195 ? 9.609 6.059 -19.299 1.00 54.22 195 LEU A N 1
ATOM 1490 C CA . LEU A 1 195 ? 9.942 6.615 -17.983 1.00 54.22 195 LEU A CA 1
ATOM 1491 C C . LEU A 1 195 ? 10.206 8.120 -18.048 1.00 54.22 195 LEU A C 1
ATOM 1493 O O . LEU A 1 195 ? 9.753 8.857 -17.178 1.00 54.22 195 LEU A O 1
ATOM 1497 N N . ASP A 1 196 ? 10.922 8.563 -19.080 1.00 59.00 196 ASP A N 1
ATOM 1498 C CA . ASP A 1 196 ? 11.075 9.975 -19.408 1.00 59.00 196 ASP A CA 1
ATOM 1499 C C . ASP A 1 196 ? 11.399 10.131 -20.900 1.00 59.00 196 ASP A C 1
ATOM 1501 O O . ASP A 1 196 ? 12.372 9.572 -21.419 1.00 59.00 196 ASP A O 1
ATOM 1505 N N . MET A 1 197 ? 10.613 10.957 -21.592 1.00 59.28 197 MET A N 1
ATOM 1506 C CA . MET A 1 197 ? 10.847 11.280 -22.998 1.00 59.28 197 MET A CA 1
ATOM 1507 C C . MET A 1 197 ? 12.191 11.987 -23.213 1.00 59.28 197 MET A C 1
ATOM 1509 O O . MET A 1 197 ? 12.733 11.938 -24.321 1.00 59.28 197 MET A O 1
ATOM 1513 N N . GLU A 1 198 ? 12.773 12.614 -22.184 1.00 67.69 198 GLU A N 1
ATOM 1514 C CA . GLU A 1 198 ? 14.115 13.201 -22.251 1.00 67.69 198 GLU A CA 1
ATOM 1515 C C . GLU A 1 198 ? 15.196 12.180 -22.614 1.00 67.69 198 GLU A C 1
ATOM 1517 O O . GLU A 1 198 ? 16.126 12.527 -23.348 1.00 67.69 198 GLU A O 1
ATOM 1522 N N . TYR A 1 199 ? 15.042 10.914 -22.214 1.00 66.38 199 TYR A N 1
ATOM 1523 C CA . TYR A 1 199 ? 15.989 9.846 -22.549 1.00 66.38 199 TYR A CA 1
ATOM 1524 C C . TYR A 1 199 ? 15.985 9.482 -24.031 1.00 66.38 199 TYR A C 1
ATOM 1526 O O . TYR A 1 199 ? 16.943 8.882 -24.518 1.00 66.38 199 TYR A O 1
ATOM 1534 N N . CYS A 1 200 ? 14.940 9.869 -24.763 1.00 81.75 200 CYS A N 1
ATOM 1535 C CA . CYS A 1 200 ? 14.746 9.458 -26.145 1.00 81.75 200 CYS A CA 1
ATOM 1536 C C . CYS A 1 200 ? 14.608 10.605 -27.140 1.00 81.75 200 CYS A C 1
ATOM 1538 O O . CYS A 1 200 ? 14.588 10.341 -28.342 1.00 81.75 200 CYS A O 1
ATOM 1540 N N . LYS A 1 201 ? 14.610 11.871 -26.691 1.00 82.06 201 LYS A N 1
ATOM 1541 C CA . LYS A 1 201 ? 14.671 13.054 -27.575 1.00 82.06 201 LYS A CA 1
ATOM 1542 C C . LYS A 1 201 ? 15.760 12.919 -28.659 1.00 82.06 201 LYS A C 1
ATOM 1544 O O . LYS A 1 201 ? 15.463 13.197 -29.819 1.00 82.06 201 LYS A O 1
ATOM 1549 N N . PRO A 1 202 ? 16.993 12.460 -28.360 1.00 81.81 202 PRO A N 1
ATOM 1550 C CA . PRO A 1 202 ? 18.060 12.434 -29.366 1.00 81.81 202 PRO A CA 1
ATOM 1551 C C . PRO A 1 202 ? 17.952 11.298 -30.387 1.00 81.81 202 PRO A C 1
ATOM 1553 O O . PRO A 1 202 ? 18.624 11.376 -31.412 1.00 81.81 202 PRO A O 1
ATOM 1556 N N . ILE A 1 203 ? 17.118 10.282 -30.140 1.00 82.06 203 ILE A N 1
ATOM 1557 C CA . ILE A 1 203 ? 16.838 9.182 -31.083 1.00 82.06 203 ILE A CA 1
ATOM 1558 C C . ILE A 1 203 ? 15.527 9.367 -31.851 1.00 82.06 203 ILE A C 1
ATOM 1560 O O . ILE A 1 203 ? 15.158 8.483 -32.613 1.00 82.06 203 ILE A O 1
ATOM 1564 N N . GLN A 1 204 ? 14.819 10.486 -31.668 1.00 86.31 204 GLN A N 1
ATOM 1565 C CA . GLN A 1 204 ? 13.667 10.835 -32.504 1.00 86.31 204 GLN A CA 1
ATOM 1566 C C . GLN A 1 204 ? 14.115 11.299 -33.892 1.00 86.31 204 GLN A C 1
ATOM 1568 O O . GLN A 1 204 ? 15.278 11.656 -34.092 1.00 86.31 204 GLN A O 1
ATOM 1573 N N . GLU A 1 205 ? 13.192 11.327 -34.854 1.00 77.06 205 GLU A N 1
ATOM 1574 C CA . GLU A 1 205 ? 13.451 11.877 -36.188 1.00 77.06 205 GLU A CA 1
ATOM 1575 C C . GLU A 1 205 ? 14.052 13.294 -36.086 1.00 77.06 205 GLU A C 1
ATOM 1577 O O . GLU A 1 205 ? 13.551 14.150 -35.361 1.00 77.06 205 GLU A O 1
ATOM 1582 N N . SER A 1 206 ? 15.150 13.548 -36.807 1.00 74.62 206 SER A N 1
ATOM 1583 C CA . SER A 1 206 ? 15.974 14.778 -36.717 1.00 74.62 206 SER A CA 1
ATOM 1584 C C . SER A 1 206 ? 16.822 14.944 -35.440 1.00 74.62 206 SER A C 1
ATOM 1586 O O . SER A 1 206 ? 17.514 15.952 -35.290 1.00 74.62 206 SER A O 1
ATOM 1588 N N . GLY A 1 207 ? 16.826 13.961 -34.539 1.00 71.81 207 GLY A N 1
ATOM 1589 C CA . GLY A 1 207 ? 17.666 13.929 -33.342 1.00 71.81 207 GLY A CA 1
ATOM 1590 C C . GLY A 1 207 ? 19.144 13.629 -33.630 1.00 71.81 207 GLY A C 1
ATOM 1591 O O . GLY A 1 207 ? 19.500 12.958 -34.602 1.00 71.81 207 GLY A O 1
ATOM 1592 N N . ALA A 1 208 ? 20.032 14.107 -32.751 1.00 75.38 208 ALA A N 1
ATOM 1593 C CA . ALA A 1 208 ? 21.489 13.990 -32.910 1.00 75.38 208 ALA A CA 1
ATOM 1594 C C . ALA A 1 208 ? 22.026 12.541 -32.885 1.00 75.38 208 ALA A C 1
ATOM 1596 O O . ALA A 1 208 ? 23.146 12.292 -33.330 1.00 75.38 208 ALA A O 1
ATOM 1597 N N . CYS A 1 209 ? 21.240 11.593 -32.372 1.00 79.75 209 CYS A N 1
ATOM 1598 C CA . CYS A 1 209 ? 21.554 10.168 -32.279 1.00 79.75 209 CYS A CA 1
ATOM 1599 C C . CYS A 1 209 ? 20.536 9.292 -33.030 1.00 79.75 209 CYS A C 1
ATOM 1601 O O . CYS A 1 209 ? 20.451 8.095 -32.770 1.00 79.75 209 CYS A O 1
ATOM 1603 N N . PHE A 1 210 ? 19.785 9.865 -33.979 1.00 82.62 210 PHE A N 1
ATOM 1604 C CA . PHE A 1 210 ? 18.826 9.115 -34.794 1.00 82.62 210 PHE A CA 1
ATOM 1605 C C . PHE A 1 210 ? 19.500 8.096 -35.725 1.00 82.62 210 PHE A C 1
ATOM 1607 O O . PHE A 1 210 ? 18.937 7.037 -35.991 1.00 82.62 210 PHE A O 1
ATOM 1614 N N . TYR A 1 211 ? 20.706 8.394 -36.224 1.00 76.69 211 TYR A N 1
ATOM 1615 C CA . TYR A 1 211 ? 21.424 7.516 -37.149 1.00 76.69 211 TYR A CA 1
ATOM 1616 C C . TYR A 1 211 ? 22.524 6.692 -36.451 1.00 76.69 211 TYR A C 1
ATOM 1618 O O . TYR A 1 211 ? 23.274 7.248 -35.648 1.00 76.69 211 TYR A O 1
ATOM 1626 N N . PRO A 1 212 ? 22.678 5.394 -36.796 1.00 83.12 212 PRO A N 1
A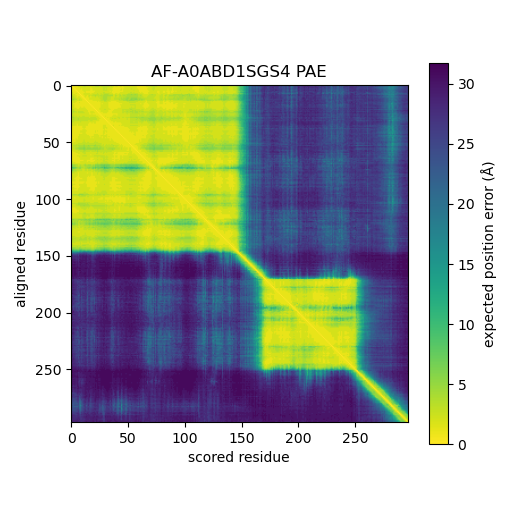TOM 1627 C CA . PRO A 1 212 ? 21.897 4.652 -37.793 1.00 83.12 212 PRO A CA 1
ATOM 1628 C C . PRO A 1 212 ? 20.467 4.356 -37.310 1.00 83.12 212 PRO A C 1
ATOM 1630 O O . PRO A 1 212 ? 20.274 3.975 -36.159 1.00 83.12 212 PRO A O 1
ATOM 1633 N N . ASN A 1 213 ? 19.481 4.497 -38.206 1.00 83.12 213 ASN A N 1
ATOM 1634 C CA . ASN A 1 213 ? 18.068 4.264 -37.898 1.00 83.12 213 ASN A CA 1
ATOM 1635 C C . ASN A 1 213 ? 17.783 2.756 -37.821 1.00 83.12 213 ASN A C 1
ATOM 1637 O O . ASN A 1 213 ? 17.347 2.136 -38.789 1.00 83.12 213 ASN A O 1
ATOM 1641 N N . THR A 1 214 ? 18.144 2.157 -36.691 1.00 89.06 214 THR A N 1
ATOM 1642 C CA . THR A 1 214 ? 17.933 0.741 -36.390 1.00 89.06 214 THR A CA 1
ATOM 1643 C C . THR A 1 214 ? 17.503 0.610 -34.939 1.00 89.06 214 THR A C 1
ATOM 1645 O O . THR A 1 214 ? 18.048 1.302 -34.073 1.00 89.06 214 THR A O 1
ATOM 1648 N N . VAL A 1 215 ? 16.619 -0.349 -34.659 1.00 88.06 215 VAL A N 1
ATOM 1649 C CA . VAL A 1 215 ? 16.147 -0.662 -33.302 1.00 88.06 215 VAL A CA 1
ATOM 1650 C C . VAL A 1 215 ? 17.322 -0.850 -32.343 1.00 88.06 215 VAL A C 1
ATOM 1652 O O . VAL A 1 215 ? 17.356 -0.298 -31.251 1.00 88.06 215 VAL A O 1
ATOM 1655 N N . ARG A 1 216 ? 18.362 -1.578 -32.759 1.00 90.94 216 ARG A N 1
ATOM 1656 C CA . ARG A 1 216 ? 19.531 -1.823 -31.908 1.00 90.94 216 ARG A CA 1
ATOM 1657 C C . ARG A 1 216 ? 20.305 -0.554 -31.549 1.00 90.94 216 ARG A C 1
ATOM 1659 O O . ARG A 1 216 ? 20.791 -0.457 -30.423 1.00 90.94 216 ARG A O 1
ATOM 1666 N N . ALA A 1 217 ? 20.456 0.389 -32.476 1.00 84.06 217 ALA A N 1
ATOM 1667 C CA . ALA A 1 217 ? 21.171 1.637 -32.211 1.00 84.06 217 ALA A CA 1
ATOM 1668 C C . ALA A 1 217 ? 20.363 2.570 -31.302 1.00 84.06 217 ALA A C 1
ATOM 1670 O O . ALA A 1 217 ? 20.916 3.140 -30.361 1.00 84.06 217 ALA A O 1
ATOM 1671 N N . HIS A 1 218 ? 19.052 2.656 -31.525 1.00 89.06 218 HIS A N 1
ATOM 1672 C CA . HIS A 1 218 ? 18.141 3.405 -30.660 1.00 89.06 218 HIS A CA 1
ATOM 1673 C C . HIS A 1 218 ? 18.069 2.800 -29.255 1.00 89.06 218 HIS A C 1
ATOM 1675 O O . HIS A 1 218 ? 18.198 3.528 -28.274 1.00 89.06 218 HIS A O 1
ATOM 1681 N N . ALA A 1 219 ? 18.002 1.471 -29.143 1.00 92.38 219 ALA A N 1
ATOM 1682 C CA . ALA A 1 219 ? 18.055 0.763 -27.866 1.00 92.38 219 ALA A CA 1
ATOM 1683 C C . ALA A 1 219 ? 19.381 0.998 -27.140 1.00 92.38 219 ALA A C 1
ATOM 1685 O O . ALA A 1 219 ? 19.382 1.234 -25.938 1.00 92.38 219 ALA A O 1
ATOM 1686 N N . ALA A 1 220 ? 20.514 1.007 -27.851 1.00 91.62 220 ALA A N 1
ATOM 1687 C CA . ALA A 1 220 ? 21.807 1.320 -27.243 1.00 91.62 220 ALA A CA 1
ATOM 1688 C C . ALA A 1 220 ? 21.844 2.709 -26.609 1.00 91.62 220 ALA A C 1
ATOM 1690 O O . ALA A 1 220 ? 22.378 2.868 -25.511 1.00 91.62 220 ALA A O 1
ATOM 1691 N N . TYR A 1 221 ? 21.244 3.697 -27.267 1.00 88.69 221 TYR A N 1
ATOM 1692 C CA . TYR A 1 221 ? 21.135 5.035 -26.709 1.00 88.69 221 TYR A CA 1
ATOM 1693 C C . TYR A 1 221 ? 20.190 5.075 -25.503 1.00 88.69 221 TYR A C 1
ATOM 1695 O O . TYR A 1 221 ? 20.596 5.524 -24.434 1.00 88.69 221 TYR A O 1
ATOM 1703 N N . ALA A 1 222 ? 18.963 4.568 -25.658 1.00 87.94 222 ALA A N 1
ATOM 1704 C CA . ALA A 1 222 ? 17.920 4.631 -24.637 1.00 87.94 222 ALA A CA 1
ATOM 1705 C C . ALA A 1 222 ? 18.309 3.853 -23.365 1.00 87.94 222 ALA A C 1
ATOM 1707 O O . ALA A 1 222 ? 18.213 4.376 -22.255 1.00 87.94 222 ALA A O 1
ATOM 1708 N N . MET A 1 223 ? 18.858 2.644 -23.525 1.00 90.00 223 MET A N 1
ATOM 1709 C CA . MET A 1 223 ? 19.353 1.822 -22.417 1.00 90.00 223 MET A CA 1
ATOM 1710 C C . MET A 1 223 ? 20.519 2.492 -21.689 1.00 90.00 223 MET A C 1
ATOM 1712 O O . MET A 1 223 ? 20.588 2.450 -20.461 1.00 90.00 223 MET A O 1
ATOM 1716 N N . ASN A 1 224 ? 21.431 3.142 -22.420 1.00 91.31 224 ASN A N 1
ATOM 1717 C CA . ASN A 1 224 ? 22.510 3.894 -21.795 1.00 91.31 224 ASN A CA 1
ATOM 1718 C C . ASN A 1 224 ? 21.998 5.146 -21.075 1.00 91.31 224 ASN A C 1
ATOM 1720 O O . ASN A 1 224 ? 22.443 5.407 -19.965 1.00 91.31 224 ASN A O 1
ATOM 1724 N N . ALA A 1 225 ? 21.084 5.912 -21.672 1.00 82.06 225 ALA A N 1
ATOM 1725 C CA . ALA A 1 225 ? 20.516 7.110 -21.054 1.00 82.06 225 ALA A CA 1
ATOM 1726 C C . ALA A 1 225 ? 19.837 6.774 -19.716 1.00 82.06 225 ALA A C 1
ATOM 1728 O O . ALA A 1 225 ? 20.159 7.393 -18.701 1.00 82.06 225 ALA A O 1
ATOM 1729 N N . TYR A 1 226 ? 19.015 5.720 -19.700 1.00 81.81 226 TYR A N 1
ATOM 1730 C CA . TYR A 1 226 ? 18.426 5.159 -18.484 1.00 81.81 226 TYR A CA 1
ATOM 1731 C C . TYR A 1 226 ? 19.499 4.752 -17.461 1.00 81.81 226 TYR A C 1
ATOM 1733 O O . TYR A 1 226 ? 19.485 5.209 -16.321 1.00 81.81 226 TYR A O 1
ATOM 1741 N N . PHE A 1 227 ? 20.496 3.965 -17.877 1.00 85.50 227 PHE A N 1
ATOM 1742 C CA . PHE A 1 227 ? 21.582 3.515 -17.000 1.00 85.50 227 PHE A CA 1
ATOM 1743 C C . PHE A 1 227 ? 22.368 4.672 -16.360 1.00 85.50 227 PHE A C 1
ATOM 1745 O O . PHE A 1 227 ? 22.739 4.597 -15.188 1.00 85.50 227 PHE A O 1
ATOM 1752 N N . GLN A 1 228 ? 22.620 5.758 -17.101 1.00 81.25 228 GLN A N 1
ATOM 1753 C CA . GLN A 1 228 ? 23.282 6.948 -16.553 1.00 81.25 228 GLN A CA 1
ATOM 1754 C C . GLN A 1 228 ? 22.389 7.676 -15.540 1.00 81.25 228 GLN A C 1
ATOM 1756 O O . GLN A 1 228 ? 22.889 8.100 -14.497 1.00 81.25 228 GLN A O 1
ATOM 1761 N N . ALA A 1 229 ? 21.091 7.805 -15.829 1.00 72.31 229 ALA A N 1
ATOM 1762 C CA . ALA A 1 229 ? 20.134 8.498 -14.969 1.00 72.31 229 ALA A CA 1
ATOM 1763 C C . ALA A 1 229 ? 19.880 7.764 -13.641 1.00 72.31 229 ALA A C 1
ATOM 1765 O O . ALA A 1 229 ? 19.745 8.409 -12.605 1.00 72.31 229 ALA A O 1
ATOM 1766 N N . MET A 1 230 ? 19.903 6.429 -13.652 1.00 72.56 230 MET A N 1
ATOM 1767 C CA . MET A 1 230 ? 19.622 5.586 -12.479 1.00 72.56 230 MET A CA 1
ATOM 1768 C C . MET A 1 230 ? 20.834 5.331 -11.569 1.00 72.56 230 MET A C 1
ATOM 1770 O O . MET A 1 230 ? 20.747 4.596 -10.588 1.00 72.56 230 MET A O 1
ATOM 1774 N N . GLY A 1 231 ? 21.974 5.967 -11.850 1.00 72.38 231 GLY A N 1
ATOM 1775 C CA . GLY A 1 231 ? 23.157 5.888 -10.989 1.00 72.38 231 GLY A CA 1
ATOM 1776 C C . GLY A 1 231 ? 24.170 4.810 -11.377 1.00 72.38 231 GLY A C 1
ATOM 1777 O O . GLY A 1 231 ? 25.132 4.609 -10.637 1.00 72.38 231 GLY A O 1
ATOM 1778 N N . ARG A 1 232 ? 24.039 4.208 -12.570 1.00 76.69 232 ARG A N 1
ATOM 1779 C CA . ARG A 1 232 ? 24.998 3.262 -13.172 1.00 76.69 232 ARG A CA 1
ATOM 1780 C C . ARG A 1 232 ? 25.211 1.976 -12.370 1.00 76.69 232 ARG A C 1
ATOM 1782 O O . ARG A 1 232 ? 26.328 1.453 -12.344 1.00 76.69 232 ARG A O 1
ATOM 1789 N N . ASN A 1 233 ? 24.172 1.457 -11.721 1.00 72.38 233 ASN A N 1
ATOM 1790 C CA . ASN A 1 233 ? 24.275 0.156 -11.071 1.00 72.38 233 ASN A CA 1
ATOM 1791 C C . ASN A 1 233 ? 24.159 -0.959 -12.111 1.00 72.38 233 ASN A C 1
ATOM 1793 O O . ASN A 1 233 ? 23.410 -0.838 -13.076 1.00 72.38 233 ASN A O 1
ATOM 1797 N N . ASP A 1 234 ? 24.854 -2.079 -11.907 1.00 67.75 234 ASP A N 1
ATOM 1798 C CA . ASP A 1 234 ? 24.859 -3.189 -12.872 1.00 67.75 234 ASP A CA 1
ATOM 1799 C C . ASP A 1 234 ? 23.441 -3.686 -13.222 1.00 67.75 234 ASP A C 1
ATOM 1801 O O . ASP A 1 234 ? 23.176 -4.044 -14.370 1.00 67.75 234 ASP A O 1
ATOM 1805 N N . PHE A 1 235 ? 22.511 -3.640 -12.260 1.00 68.25 235 PHE A N 1
ATOM 1806 C CA . PHE A 1 235 ? 21.113 -4.031 -12.459 1.00 68.25 235 PHE A CA 1
ATOM 1807 C C . PHE A 1 235 ? 20.318 -3.052 -13.337 1.00 68.25 235 PHE A C 1
ATOM 1809 O O . PHE A 1 235 ? 19.396 -3.476 -14.031 1.00 68.25 235 PHE A O 1
ATOM 1816 N N . ASP A 1 236 ? 20.705 -1.775 -13.392 1.00 70.31 236 ASP A N 1
ATOM 1817 C CA . ASP A 1 236 ? 20.078 -0.779 -14.272 1.00 70.31 236 ASP A CA 1
ATOM 1818 C C . ASP A 1 236 ? 20.387 -1.053 -15.752 1.00 70.31 236 ASP A C 1
ATOM 1820 O O . ASP A 1 236 ? 19.733 -0.515 -16.641 1.00 70.31 236 ASP A O 1
ATOM 1824 N N . CYS A 1 237 ? 21.379 -1.902 -16.039 1.00 83.88 237 CYS A N 1
ATOM 1825 C CA . CYS A 1 237 ? 21.714 -2.334 -17.390 1.00 83.88 237 CYS A CA 1
ATOM 1826 C C . CYS A 1 237 ? 21.217 -3.749 -17.726 1.00 83.88 237 CYS A C 1
ATOM 1828 O O . CYS A 1 237 ? 21.524 -4.264 -18.799 1.00 83.88 237 CYS A O 1
ATOM 1830 N N . ASP A 1 238 ? 20.454 -4.411 -16.853 1.00 83.19 238 ASP A N 1
ATOM 1831 C CA . ASP A 1 238 ? 20.053 -5.797 -17.111 1.00 83.19 238 ASP A CA 1
ATOM 1832 C C . ASP A 1 238 ? 19.050 -5.905 -18.275 1.00 83.19 238 ASP A C 1
ATOM 1834 O O . ASP A 1 238 ? 19.256 -6.704 -19.191 1.00 83.19 238 ASP A O 1
ATOM 1838 N N . PHE A 1 239 ? 18.002 -5.069 -18.289 1.00 79.00 239 PHE A N 1
ATOM 1839 C CA . PHE A 1 239 ? 16.951 -5.063 -19.322 1.00 79.00 239 PHE A CA 1
ATOM 1840 C C . PHE A 1 239 ? 16.452 -6.480 -19.669 1.00 79.00 239 PHE A C 1
ATOM 1842 O O . PHE A 1 239 ? 16.485 -6.908 -20.824 1.00 79.00 239 PHE A O 1
ATOM 1849 N N . ARG A 1 240 ? 16.042 -7.259 -18.659 1.00 81.62 240 ARG A N 1
ATOM 1850 C CA . ARG A 1 240 ? 15.667 -8.680 -18.818 1.00 81.62 240 ARG A CA 1
ATOM 1851 C C . ARG A 1 240 ? 16.795 -9.491 -19.466 1.00 81.62 240 ARG A C 1
ATOM 1853 O O . ARG A 1 240 ? 16.586 -10.230 -20.427 1.00 81.62 240 ARG A O 1
ATOM 1860 N N . GLN A 1 241 ? 18.005 -9.315 -18.952 1.00 82.44 241 GLN A N 1
ATOM 1861 C CA . GLN A 1 241 ? 19.254 -9.890 -19.447 1.00 82.44 241 GLN A CA 1
ATOM 1862 C C . GLN A 1 241 ? 19.627 -9.537 -20.893 1.00 82.44 241 GLN A C 1
ATOM 1864 O O . GLN A 1 241 ? 20.497 -10.199 -21.468 1.00 82.44 241 GLN A O 1
ATOM 1869 N N . THR A 1 242 ? 19.034 -8.512 -21.499 1.00 86.38 242 THR A N 1
ATOM 1870 C CA . THR A 1 242 ? 19.376 -8.088 -22.865 1.00 86.38 242 THR A CA 1
ATOM 1871 C C . THR A 1 242 ? 20.384 -6.944 -22.916 1.00 86.38 242 THR A C 1
ATOM 1873 O O . THR A 1 242 ? 20.924 -6.686 -23.992 1.00 86.38 242 THR A O 1
ATOM 1876 N N . GLY A 1 243 ? 20.710 -6.310 -21.787 1.00 87.00 243 GLY A N 1
ATOM 1877 C CA . GLY A 1 243 ? 21.765 -5.301 -21.681 1.00 87.00 243 GLY A CA 1
ATOM 1878 C C . GLY A 1 243 ? 23.039 -5.812 -21.005 1.00 87.00 243 GLY A C 1
ATOM 1879 O O . GLY A 1 243 ? 23.056 -6.840 -20.325 1.00 87.00 243 GLY A O 1
ATOM 1880 N N . ALA A 1 244 ? 24.153 -5.135 -21.273 1.00 90.38 244 ALA A N 1
ATOM 1881 C CA . ALA A 1 244 ? 25.462 -5.430 -20.708 1.00 90.38 244 ALA A CA 1
ATOM 1882 C C . ALA A 1 244 ? 26.232 -4.142 -20.401 1.00 90.38 244 ALA A C 1
ATOM 1884 O O . ALA A 1 244 ? 26.336 -3.248 -21.246 1.00 90.38 244 ALA A O 1
ATOM 1885 N N . VAL A 1 245 ? 26.817 -4.077 -19.202 1.00 87.31 245 VAL A N 1
ATOM 1886 C CA . VAL A 1 245 ? 27.706 -2.980 -18.814 1.00 87.31 245 VAL A CA 1
ATOM 1887 C C . VAL A 1 245 ? 29.027 -3.111 -19.569 1.00 87.31 245 VAL A C 1
ATOM 1889 O O . VAL A 1 245 ? 29.635 -4.182 -19.630 1.00 87.31 245 VAL A O 1
ATOM 1892 N N . THR A 1 246 ? 29.485 -2.008 -20.150 1.00 85.94 246 THR A N 1
ATOM 1893 C CA . THR A 1 246 ? 30.743 -1.919 -20.889 1.00 85.94 246 THR A CA 1
ATOM 1894 C C . THR A 1 246 ? 31.568 -0.725 -20.426 1.00 85.94 246 THR A C 1
ATOM 1896 O O . THR A 1 246 ? 31.047 0.325 -20.056 1.00 85.94 246 THR A O 1
ATOM 1899 N N . ASN A 1 247 ? 32.889 -0.880 -20.506 1.00 85.56 247 ASN A N 1
ATOM 1900 C CA . ASN A 1 247 ? 33.865 0.191 -20.266 1.00 85.56 247 ASN A CA 1
ATOM 1901 C C . ASN A 1 247 ? 34.354 0.814 -21.579 1.00 85.56 247 ASN A C 1
ATOM 1903 O O . ASN A 1 247 ? 35.233 1.674 -21.582 1.00 85.56 247 ASN A O 1
ATOM 1907 N N . LYS A 1 248 ? 33.841 0.314 -22.707 1.00 81.25 248 LYS A N 1
ATOM 1908 C CA . LYS A 1 248 ? 34.073 0.873 -24.032 1.00 81.25 248 LYS A CA 1
ATOM 1909 C C . LYS A 1 248 ? 32.915 1.797 -24.340 1.00 81.25 248 LYS A C 1
ATOM 1911 O O . LYS A 1 248 ? 31.785 1.321 -24.424 1.00 81.25 248 LYS A O 1
ATOM 1916 N N . ASP A 1 249 ? 33.229 3.074 -24.503 1.00 76.88 249 ASP A N 1
ATOM 1917 C CA . ASP A 1 249 ? 32.262 4.085 -24.902 1.00 76.88 249 ASP A CA 1
ATOM 1918 C C . ASP A 1 249 ? 31.563 3.634 -26.199 1.00 76.88 249 ASP A C 1
ATOM 1920 O O . ASP A 1 249 ? 32.239 3.424 -27.214 1.00 76.88 249 ASP A O 1
ATOM 1924 N N . PRO A 1 250 ? 30.237 3.415 -26.176 1.00 71.56 250 PRO A N 1
ATOM 1925 C CA . PRO A 1 250 ? 29.491 2.976 -27.343 1.00 71.56 250 PRO A CA 1
ATOM 1926 C C . PRO A 1 250 ? 29.287 4.087 -28.375 1.00 71.56 250 PRO A C 1
ATOM 1928 O O . PRO A 1 250 ? 28.668 3.824 -29.405 1.00 71.56 250 PRO A O 1
ATOM 1931 N N . SER A 1 251 ? 29.801 5.305 -28.144 1.00 65.25 251 SER A N 1
ATOM 1932 C CA . SER A 1 251 ? 29.813 6.387 -29.131 1.00 65.25 251 SER A CA 1
ATOM 1933 C C . SER A 1 251 ? 30.691 6.040 -30.343 1.00 65.25 251 SER A C 1
ATOM 1935 O O . SER A 1 251 ? 31.826 6.472 -30.525 1.00 65.25 251 SER A O 1
ATOM 1937 N N . CYS A 1 252 ? 30.120 5.247 -31.239 1.00 46.38 252 CYS A N 1
ATOM 1938 C CA . CYS A 1 252 ? 30.554 5.078 -32.612 1.00 46.38 252 CYS A CA 1
ATOM 1939 C C . CYS A 1 252 ? 29.307 5.132 -33.491 1.00 46.38 252 CYS A C 1
ATOM 1941 O O . CYS A 1 252 ? 28.622 4.128 -33.646 1.00 46.38 252 CYS A O 1
ATOM 1943 N N . LEU A 1 253 ? 29.053 6.341 -34.014 1.00 41.16 253 LEU A N 1
ATOM 1944 C CA . LEU A 1 253 ? 28.314 6.727 -35.235 1.00 41.16 253 LEU A CA 1
ATOM 1945 C C . LEU A 1 253 ? 27.577 8.079 -35.106 1.00 41.16 253 LEU A C 1
ATOM 1947 O O . LEU A 1 253 ? 26.653 8.353 -35.854 1.00 41.16 253 LEU A O 1
ATOM 1951 N N . ALA A 1 254 ? 28.059 8.999 -34.266 1.00 39.53 254 ALA A N 1
ATOM 1952 C CA . ALA A 1 254 ? 27.901 10.426 -34.541 1.00 39.53 254 ALA A CA 1
ATOM 1953 C C . ALA A 1 254 ? 29.262 10.970 -35.010 1.00 39.53 254 ALA A C 1
ATOM 1955 O O . ALA A 1 254 ? 30.160 11.200 -34.209 1.00 39.53 254 ALA A O 1
ATOM 1956 N N . SER A 1 255 ? 29.416 11.148 -36.326 1.00 34.62 255 SER A N 1
ATOM 1957 C CA . SER A 1 255 ? 30.558 11.796 -36.996 1.00 34.62 255 SER A CA 1
ATOM 1958 C C . SER A 1 255 ? 31.826 10.958 -37.258 1.00 34.62 255 SER A C 1
ATOM 1960 O O . SER A 1 255 ? 32.873 11.097 -36.631 1.00 34.62 255 SER A O 1
ATOM 1962 N N . LYS A 1 256 ? 31.799 10.215 -38.369 1.00 33.19 256 LYS A N 1
ATOM 1963 C CA . LYS A 1 256 ? 32.762 10.493 -39.448 1.00 33.19 256 LYS A CA 1
ATOM 1964 C C . LYS A 1 256 ? 31.955 10.748 -40.718 1.00 33.19 256 LYS A C 1
ATOM 1966 O O . LYS A 1 256 ? 31.367 9.807 -41.237 1.00 33.19 256 LYS A O 1
ATOM 1971 N N . ARG A 1 257 ? 32.015 11.998 -41.209 1.00 32.75 257 ARG A N 1
ATOM 1972 C CA . ARG A 1 257 ? 31.225 12.637 -42.295 1.00 32.75 257 ARG A CA 1
ATOM 1973 C C . ARG A 1 257 ? 29.897 13.186 -41.745 1.00 32.75 257 ARG A C 1
ATOM 1975 O O . ARG A 1 257 ? 29.077 12.401 -41.311 1.00 32.75 257 ARG A O 1
ATOM 1982 N N . LEU A 1 258 ? 29.619 14.484 -41.650 1.00 27.98 258 LEU A N 1
ATOM 1983 C CA . LEU A 1 258 ? 30.104 15.708 -42.297 1.00 27.98 258 LEU A CA 1
ATOM 1984 C C . LEU A 1 258 ? 30.121 16.834 -41.236 1.00 27.98 258 LEU A C 1
ATOM 1986 O O . LEU A 1 258 ? 29.195 16.924 -40.437 1.00 27.98 258 LEU A O 1
ATOM 1990 N N . GLY A 1 259 ? 31.121 17.718 -41.247 1.00 23.47 259 GLY A N 1
ATOM 1991 C CA . GLY A 1 259 ? 30.901 19.097 -40.780 1.00 23.47 259 GLY A CA 1
ATOM 1992 C C . GLY A 1 259 ? 30.364 19.960 -41.932 1.00 23.47 259 GLY A C 1
ATOM 1993 O O . GLY A 1 259 ? 30.206 19.448 -43.041 1.00 23.47 259 GLY A O 1
ATOM 1994 N N . PRO A 1 260 ? 30.289 21.286 -41.759 1.00 36.66 260 PRO A N 1
ATOM 1995 C CA . PRO A 1 260 ? 29.474 22.057 -40.823 1.00 36.66 260 PRO A CA 1
ATOM 1996 C C . PRO A 1 260 ? 28.279 22.701 -41.564 1.00 36.66 260 PRO A C 1
ATOM 1998 O O . PRO A 1 260 ? 28.418 23.048 -42.729 1.00 36.66 260 PRO A O 1
ATOM 2001 N N . SER A 1 261 ? 27.139 22.936 -40.908 1.00 22.48 261 SER A N 1
ATOM 2002 C CA . SER A 1 261 ? 26.373 24.189 -41.072 1.00 22.48 261 SER A CA 1
ATOM 2003 C C . SER A 1 261 ? 25.154 24.184 -40.153 1.00 22.48 261 SER A C 1
ATOM 2005 O O . SER A 1 261 ? 24.200 23.435 -40.361 1.00 22.48 261 SER A O 1
ATOM 2007 N N . CYS A 1 262 ? 25.185 25.048 -39.142 1.00 25.45 262 CYS A N 1
ATOM 2008 C CA . CYS A 1 262 ? 23.974 25.551 -38.516 1.00 25.45 262 CYS A CA 1
ATOM 2009 C C . CYS A 1 262 ? 23.214 26.376 -39.559 1.00 25.45 262 CYS A C 1
ATOM 2011 O O . CYS A 1 262 ? 23.758 27.349 -40.077 1.00 25.45 262 CYS A O 1
ATOM 2013 N N . THR A 1 263 ? 21.947 26.055 -39.805 1.00 24.17 263 THR A N 1
ATOM 2014 C CA . THR A 1 263 ? 20.985 27.064 -40.259 1.00 24.17 263 THR A CA 1
ATOM 2015 C C . THR A 1 263 ? 19.768 27.044 -39.352 1.00 24.17 263 THR A C 1
ATOM 2017 O O . THR A 1 263 ? 19.227 26.003 -38.994 1.00 24.17 263 THR A O 1
ATOM 2020 N N . VAL A 1 264 ? 19.442 28.251 -38.910 1.00 31.23 264 VAL A N 1
ATOM 2021 C CA . VAL A 1 264 ? 18.377 28.629 -37.995 1.00 31.23 264 VAL A CA 1
ATOM 2022 C C . VAL A 1 264 ? 17.109 28.892 -38.810 1.00 31.23 264 VAL A C 1
ATOM 2024 O O . VAL A 1 264 ? 17.174 29.553 -39.842 1.00 31.23 264 VAL A O 1
ATOM 2027 N N . GLY A 1 265 ? 15.966 28.445 -38.298 1.00 24.80 265 GLY A N 1
ATOM 2028 C CA . GLY A 1 265 ? 14.609 28.899 -38.636 1.00 24.80 265 GLY A CA 1
ATOM 2029 C C . GLY A 1 265 ? 13.652 28.128 -37.722 1.00 24.80 265 GLY A C 1
ATOM 2030 O O . GLY A 1 265 ? 13.676 26.908 -37.742 1.00 24.80 265 GLY A O 1
ATOM 2031 N N . GLY A 1 266 ? 12.931 28.716 -36.759 1.00 23.05 266 GLY A N 1
ATOM 2032 C CA . GLY A 1 266 ? 11.954 29.798 -36.921 1.00 23.05 266 GLY A CA 1
ATOM 2033 C C . GLY A 1 266 ? 10.764 29.257 -37.729 1.00 23.05 266 GLY A C 1
ATOM 2034 O O . GLY A 1 266 ? 10.981 28.816 -38.844 1.00 23.05 266 GLY A O 1
ATOM 2035 N N . VAL A 1 267 ? 9.497 29.251 -37.307 1.00 24.88 267 VAL A N 1
ATOM 2036 C CA . VAL A 1 267 ? 8.755 30.023 -36.300 1.00 24.88 267 VAL A CA 1
ATOM 2037 C C . VAL A 1 267 ? 7.395 29.304 -36.066 1.00 24.88 267 VAL A C 1
ATOM 2039 O O . VAL A 1 267 ? 6.889 28.654 -36.971 1.00 24.88 267 VAL A O 1
ATOM 2042 N N . ALA A 1 268 ? 6.787 29.540 -34.896 1.00 24.50 268 ALA A N 1
ATOM 2043 C CA . ALA A 1 268 ? 5.369 29.881 -34.662 1.00 24.50 268 ALA A CA 1
ATOM 2044 C C . ALA A 1 268 ? 4.182 28.872 -34.682 1.00 24.50 268 ALA A C 1
ATOM 2046 O O . ALA A 1 268 ? 3.711 28.450 -35.729 1.00 24.50 268 ALA A O 1
ATOM 2047 N N . HIS A 1 269 ? 3.556 28.816 -33.488 1.00 25.41 269 HIS A N 1
ATOM 2048 C CA . HIS A 1 269 ? 2.123 29.001 -33.150 1.00 25.41 269 HIS A CA 1
ATOM 2049 C C . HIS A 1 269 ? 1.095 27.861 -33.318 1.00 25.41 269 HIS A C 1
ATOM 2051 O O . HIS A 1 269 ? 0.897 27.314 -34.395 1.00 25.41 269 HIS A O 1
ATOM 2057 N N . GLY A 1 270 ? 0.303 27.657 -32.249 1.00 24.23 270 GLY A N 1
ATOM 2058 C CA . GLY A 1 270 ? -0.997 26.975 -32.294 1.00 24.23 270 GLY A CA 1
ATOM 2059 C C . GLY A 1 270 ? -1.577 26.595 -30.924 1.00 24.23 270 GLY A C 1
ATOM 2060 O O . GLY A 1 270 ? -1.431 25.462 -30.490 1.00 24.23 270 GLY A O 1
ATOM 2061 N N . VAL A 1 271 ? -2.239 27.539 -30.252 1.00 26.66 271 VAL A N 1
ATOM 2062 C CA . VAL A 1 271 ? -3.109 27.336 -29.071 1.00 26.66 271 VAL A CA 1
ATOM 2063 C C . VAL A 1 271 ? -4.456 26.748 -29.525 1.00 26.66 271 VAL A C 1
ATOM 2065 O O . VAL A 1 271 ? -4.950 27.216 -30.543 1.00 26.66 271 VAL A O 1
ATOM 2068 N N . PHE A 1 272 ? -5.074 25.809 -28.786 1.00 22.19 272 PHE A N 1
ATOM 2069 C CA . PHE A 1 272 ? -6.470 25.898 -28.292 1.00 22.19 272 PHE A CA 1
ATOM 2070 C C . PHE A 1 272 ? -6.894 24.699 -27.416 1.00 22.19 272 PHE A C 1
ATOM 2072 O O . PHE A 1 272 ? -6.433 23.575 -27.571 1.00 22.19 272 PHE A O 1
ATOM 2079 N N . TRP A 1 273 ? -7.774 25.032 -26.471 1.00 20.77 273 TRP A N 1
ATOM 2080 C CA . TRP A 1 273 ? -8.329 24.283 -25.342 1.00 20.77 273 TRP A CA 1
ATOM 2081 C C . TRP A 1 273 ? -9.361 23.202 -25.705 1.00 20.77 273 TRP A C 1
ATOM 2083 O O . TRP A 1 273 ? -10.139 23.409 -26.631 1.00 20.77 273 TRP A O 1
ATOM 2093 N N . ALA A 1 274 ? -9.522 22.189 -24.839 1.00 24.89 274 ALA A N 1
ATOM 2094 C CA . ALA A 1 274 ? -10.838 21.817 -24.296 1.00 24.89 274 ALA A CA 1
ATOM 2095 C C . ALA A 1 274 ? -10.728 20.977 -23.007 1.00 24.89 274 ALA A C 1
ATOM 2097 O O . ALA A 1 274 ? -9.921 20.064 -22.881 1.00 24.89 274 ALA A O 1
ATOM 2098 N N . ASN A 1 275 ? -11.586 21.363 -22.070 1.00 24.28 275 ASN A N 1
ATOM 2099 C CA . ASN A 1 275 ? -11.815 20.916 -20.701 1.00 24.28 275 ASN A CA 1
ATOM 2100 C C . ASN A 1 275 ? -12.462 19.515 -20.622 1.00 24.28 275 ASN A C 1
ATOM 2102 O O . ASN A 1 275 ? -13.208 19.172 -21.537 1.00 24.28 275 ASN A O 1
ATOM 2106 N N . SER A 1 276 ? -12.283 18.779 -19.514 1.00 27.98 276 SER A N 1
ATOM 2107 C CA . SER A 1 276 ? -13.327 17.943 -18.874 1.00 27.98 276 SER A CA 1
ATOM 2108 C C . SER A 1 276 ? -12.840 17.336 -17.551 1.00 27.98 276 SER A C 1
ATOM 2110 O O . SER A 1 276 ? -12.021 16.422 -17.519 1.00 27.98 276 SER A O 1
ATOM 2112 N N . SER A 1 277 ? -13.392 17.866 -16.464 1.00 26.92 277 SER A N 1
ATOM 2113 C CA . SER A 1 277 ? -13.373 17.354 -15.094 1.00 26.92 277 SER A CA 1
ATOM 2114 C C . SER A 1 277 ? -14.168 16.050 -14.950 1.00 26.92 277 SER A C 1
ATOM 2116 O O . SER A 1 277 ? -15.189 15.919 -15.616 1.00 26.92 277 SER A O 1
ATOM 2118 N N . LEU A 1 278 ? -13.767 15.163 -14.024 1.00 26.84 278 LEU A N 1
ATOM 2119 C CA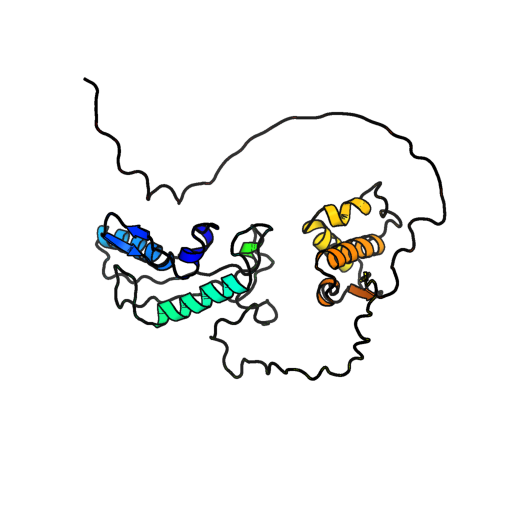 . LEU A 1 278 ? -14.625 14.417 -13.071 1.00 26.84 278 LEU A CA 1
ATOM 2120 C C . LEU A 1 278 ? -13.834 13.272 -12.411 1.00 26.84 278 LEU A C 1
ATOM 2122 O O . LEU A 1 278 ? -13.581 12.254 -13.049 1.00 26.84 278 LEU A O 1
ATOM 2126 N N . HIS A 1 279 ? -13.466 13.443 -11.137 1.00 28.55 279 HIS A N 1
ATOM 2127 C CA . HIS A 1 279 ? -13.916 12.604 -10.010 1.00 28.55 279 HIS A CA 1
ATOM 2128 C C . HIS A 1 279 ? -13.156 12.987 -8.729 1.00 28.55 279 HIS A C 1
ATOM 2130 O O . HIS A 1 279 ? -12.054 12.521 -8.465 1.00 28.55 279 HIS A O 1
ATOM 2136 N N . SER A 1 280 ? -13.797 13.836 -7.927 1.00 29.61 280 SER A N 1
ATOM 2137 C CA . SER A 1 280 ? -13.574 13.975 -6.489 1.00 29.61 280 SER A CA 1
ATOM 2138 C C . SER A 1 280 ? -14.934 13.713 -5.848 1.00 29.61 280 SER A C 1
ATOM 2140 O O . SER A 1 280 ? -15.867 14.464 -6.121 1.00 29.61 280 SER A O 1
ATOM 2142 N N . ALA A 1 281 ? -15.087 12.603 -5.123 1.00 31.00 281 ALA A N 1
ATOM 2143 C CA . ALA A 1 281 ? -16.301 12.295 -4.361 1.00 31.00 281 ALA A CA 1
ATOM 2144 C C . ALA A 1 281 ? -16.075 11.110 -3.408 1.00 31.00 281 ALA A C 1
ATOM 2146 O O . ALA A 1 281 ? -16.690 10.068 -3.584 1.00 31.00 281 ALA A O 1
ATOM 2147 N N . VAL A 1 282 ? -15.196 11.267 -2.411 1.00 33.38 282 VAL A N 1
ATOM 2148 C CA . VAL A 1 282 ? -15.278 10.492 -1.147 1.00 33.38 282 VAL A CA 1
ATOM 2149 C C . VAL A 1 282 ? -14.818 11.322 0.072 1.00 33.38 282 VAL A C 1
ATOM 2151 O O . VAL A 1 282 ? -15.164 10.985 1.197 1.00 33.38 282 VAL A O 1
ATOM 2154 N N . PHE A 1 283 ? -14.109 12.446 -0.101 1.00 31.25 283 PHE A N 1
ATOM 2155 C CA . PHE A 1 283 ? -13.474 13.138 1.034 1.00 31.25 283 PHE A CA 1
ATOM 2156 C C . PHE A 1 283 ? -14.321 14.222 1.742 1.00 31.25 283 PHE A C 1
ATOM 2158 O O . PHE A 1 283 ? -13.966 14.637 2.840 1.00 31.25 283 PHE A O 1
ATOM 2165 N N . ASP A 1 284 ? -15.464 14.644 1.189 1.00 29.11 284 ASP A N 1
ATOM 2166 C CA . ASP A 1 284 ? -16.204 15.819 1.702 1.00 29.11 284 ASP A CA 1
ATOM 2167 C C . ASP A 1 284 ? -17.337 15.535 2.710 1.00 29.11 284 ASP A C 1
ATOM 2169 O O . ASP A 1 284 ? -18.036 16.456 3.127 1.00 29.11 284 ASP A O 1
ATOM 2173 N N . SER A 1 285 ? -17.524 14.301 3.187 1.00 31.89 285 SER A N 1
ATOM 2174 C CA . SER A 1 285 ? -18.570 14.023 4.195 1.00 31.89 285 SER A CA 1
ATOM 2175 C C . SER A 1 285 ? -18.134 14.171 5.658 1.00 31.89 285 SER A C 1
ATOM 2177 O O . SER A 1 285 ? -18.940 13.894 6.542 1.00 31.89 285 SER A O 1
ATOM 2179 N N . VAL A 1 286 ? -16.911 14.634 5.948 1.00 38.47 286 VAL A N 1
ATOM 2180 C CA . VAL A 1 286 ? -16.406 14.724 7.338 1.00 38.47 286 VAL A CA 1
ATOM 2181 C C . VAL A 1 286 ? -16.154 16.165 7.823 1.00 38.47 286 VAL A C 1
ATOM 2183 O O . VAL A 1 286 ? -15.919 16.363 9.008 1.00 38.47 286 VAL A O 1
ATOM 2186 N N . VAL A 1 287 ? -16.282 17.202 6.979 1.00 37.53 287 VAL A N 1
ATOM 2187 C CA . VAL A 1 287 ? -15.939 18.592 7.387 1.00 37.53 287 VAL A CA 1
ATOM 2188 C C . VAL A 1 287 ? -17.075 19.622 7.208 1.00 37.53 287 VAL A C 1
ATOM 2190 O O . VAL A 1 287 ? -16.969 20.753 7.667 1.00 37.53 287 VAL A O 1
ATOM 2193 N N . GLY A 1 288 ? -18.220 19.261 6.626 1.00 32.53 288 GLY A N 1
ATOM 2194 C CA . GLY A 1 288 ? -19.280 20.226 6.288 1.00 32.53 288 GLY A CA 1
ATOM 2195 C C . GLY A 1 288 ? -20.527 20.194 7.174 1.00 32.53 288 GLY A C 1
ATOM 2196 O O . GLY A 1 288 ? -21.617 20.016 6.640 1.00 32.53 288 GLY A O 1
ATOM 2197 N N . ALA A 1 289 ? -20.415 20.340 8.499 1.00 35.34 289 ALA A N 1
ATOM 2198 C CA . ALA A 1 289 ? -21.597 20.409 9.371 1.00 35.34 289 ALA A CA 1
ATOM 2199 C C . ALA A 1 289 ? -21.445 21.369 10.564 1.00 35.34 289 ALA A C 1
ATOM 2201 O O . ALA A 1 289 ? -21.672 20.984 11.705 1.00 35.34 289 ALA A O 1
ATOM 2202 N N . SER A 1 290 ? -21.118 22.636 10.309 1.00 34.94 290 SER A N 1
ATOM 2203 C CA . SER A 1 290 ? -21.496 23.738 11.207 1.00 34.94 290 SER A CA 1
ATOM 2204 C C . SER A 1 290 ? -21.289 25.082 10.516 1.00 34.94 290 SER A C 1
ATOM 2206 O O . SER A 1 290 ? -20.173 25.577 10.510 1.00 34.94 290 SER A O 1
ATOM 2208 N N . GLU A 1 291 ? -22.345 25.648 9.924 1.00 30.25 291 GLU A N 1
ATOM 2209 C CA . GLU A 1 291 ? -22.605 27.100 9.852 1.00 30.25 291 GLU A CA 1
ATOM 2210 C C . GLU A 1 291 ? -23.820 27.368 8.951 1.00 30.25 291 GLU A C 1
ATOM 2212 O O . GLU A 1 291 ? -23.719 27.740 7.788 1.00 30.25 291 GLU A O 1
ATOM 2217 N N . GLN A 1 292 ? -25.014 27.181 9.511 1.00 31.52 292 GLN A N 1
ATOM 2218 C CA . GLN A 1 292 ? -26.210 27.887 9.059 1.00 31.52 292 GLN A CA 1
ATOM 2219 C C . GLN A 1 292 ? -27.052 28.213 10.288 1.00 31.52 292 GLN A C 1
ATOM 2221 O O . GLN A 1 292 ? -27.850 27.398 10.735 1.00 31.52 292 GLN A O 1
ATOM 2226 N N . SER A 1 293 ? -26.824 29.395 10.864 1.00 33.34 293 SER A N 1
ATOM 2227 C CA . SER A 1 293 ? -27.878 30.233 11.450 1.00 33.34 293 SER A CA 1
ATOM 2228 C C . SER A 1 293 ? -27.269 31.538 11.972 1.00 33.34 293 SER A C 1
ATOM 2230 O O . SER A 1 293 ? -26.675 31.566 13.047 1.00 33.34 293 SER A O 1
ATOM 2232 N N . SER A 1 294 ? -27.396 32.627 11.212 1.00 32.22 294 SER A N 1
ATOM 2233 C CA . SER A 1 294 ? -27.761 33.940 11.768 1.00 32.22 294 SER A CA 1
ATOM 2234 C C . SER A 1 294 ? -27.990 34.987 10.665 1.00 32.22 294 SER A C 1
ATOM 2236 O O . SER A 1 294 ? -27.128 35.232 9.830 1.00 32.22 294 SER A O 1
ATOM 2238 N N . HIS A 1 295 ? -29.168 35.617 10.758 1.00 31.27 295 HIS A N 1
ATOM 2239 C CA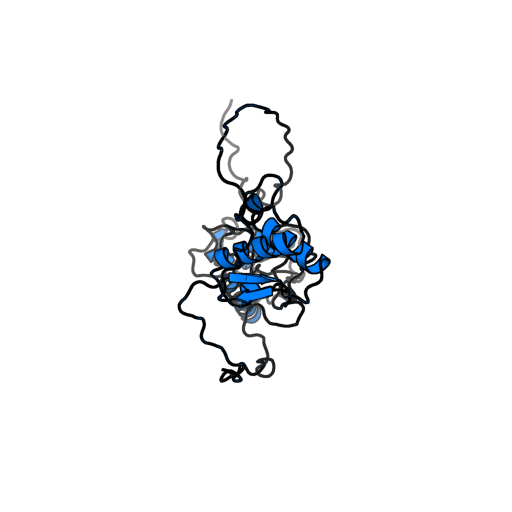 . HIS A 1 295 ? -29.610 36.893 10.173 1.00 31.27 295 HIS A CA 1
ATOM 2240 C C . HIS A 1 295 ? -30.004 36.941 8.691 1.00 31.27 295 HIS A C 1
ATOM 2242 O O . HIS A 1 295 ? -29.156 36.881 7.812 1.00 31.27 295 HIS A O 1
ATOM 2248 N N . VAL A 1 296 ? -31.312 37.077 8.430 1.00 34.22 296 VAL A N 1
ATOM 2249 C CA . VAL A 1 296 ? -32.106 38.297 8.102 1.00 34.22 296 VAL A CA 1
ATOM 2250 C C . VAL A 1 296 ? -33.567 37.777 8.048 1.00 34.22 296 VAL A C 1
ATOM 2252 O O . VAL A 1 296 ? -33.780 36.726 7.454 1.00 34.22 296 VAL A O 1
ATOM 2255 N N . GLU A 1 297 ? -34.595 38.259 8.751 1.00 34.91 297 GLU A N 1
ATOM 2256 C CA . GLU A 1 297 ? -35.139 39.600 9.028 1.00 34.91 297 GLU A CA 1
ATOM 2257 C C . GLU A 1 297 ? -36.067 39.515 10.262 1.00 34.91 297 GLU A C 1
ATOM 2259 O O . GLU A 1 297 ? -36.674 38.433 10.460 1.00 34.91 297 GLU A O 1
#

Sequence (297 aa):
MINPYPFFGSSADILDYALFRPNAGVLDENTKLTYANMLDGQLDAVFSAMKLLGFTDVDIVIAETGWPSKGDTGQAGVDAESAAEYNRKLVQHVTSGIGTPLMPNRTFETYIFALFNEDLKPGPMCERNFGLFQPDLTPVYNIGILRPTAKANFPSIPTPAVKHMPAPKGKTWCVPKSGANEEALERNIDYACGLDMEYCKPIQESGACFYPNTVRAHAAYAMNAYFQAMGRNDFDCDFRQTGAVTNKDPSCLASKRLGPSCTVGGVAHGVFWANSSLHSAVFDSVVGASEQSSHVE

InterPro domains:
  IPR000490 Glycoside hydrolase family 17 [PF00332] (2-143)
  IPR000490 Glycoside hydrolase family 17 [PS00587] (58-71)
  IPR012946 X8 domain [PF07983] (172-243)
  IPR012946 X8 domain [SM00768] (172-254)
  IPR017853 Glycoside hydrolase superfamily [SSF51445] (1-144)
  IPR044965 Glycoside hydrolase family 17, plant [PTHR32227] (1-246)

Secondary structure (DSSP, 8-state):
-B---TGGG--GGGHHHHTT-S---EE-TTT-PEESSHHHHHHHHHHHHHHHTT-TTSPP-EEEE---SB-STT-TT-BHHHHHHHHHHHHHHHHHT-B-SSSBT----EEES-SB--TT--SSGGGGG--SB-TTS-BSS--S-S-TTTS-----------------SS--EEEE-TT--HHHHHHHHHHHHHH-GGGTGGGSTT-TT--S-SHHHHHHHHHHHHHHHTT--GGGG-TTTTEEEESS----SS-SS------------------------SSTTSS--S-------

Radius of gyration: 26.77 Å; Cα contacts (8 Å, |Δi|>4): 389; chains: 1; bounding box: 72×61×65 Å

Mean predicted aligned error: 17.96 Å

Foldseek 3Di:
DDADELLVVDDQVCLCQALLHQDPFDQDPPVRDGRSHDSLVVVVVVCVVCVVVVNNPDADANPEYFAFQDFAPPRPQHHVVSRLSNVLVVVVVLVVLQHHPVDGSDHHHHDYPDQEQAPPDDDTPRNRGRHCAYPVRHGSHDSPPQDPVSPPPPPVPPPPPPPPPDPPPADKFKAFDPPDDLVLLVVLLCVLCVSPVVQQQQCPVVHLQVPPVGSRSSSRSSLRSQCVVVPNDQVSRCSVPRMGMDRDDPPDDRDPDDDDDDDDDDDDDDDDDDDDDDDDPDPPPRPPPDDDDDDDD

Nearest PDB structures (foldseek):
  6jms-assembly1_A  TM=9.113E-01  e=2.347E-13  Cryptomeria japonica
  3ur8-assembly1_A  TM=8.778E-01  e=1.055E-11  Solanum tuberosum
  4gzj-assembly1_A  TM=8.670E-01  e=2.314E-11  Solanum tuberosum
  3ur7-assembly2_B  TM=8.783E-01  e=3.324E-11  Solanum tuberosum
  3ur8-assembly2_B  TM=8.998E-01  e=7.744E-11  Solanum tuberosum

pLDDT: mean 75.1, std 25.01, range [20.77, 98.56]